Protein AF-A0A2V5M3X4-F1 (afdb_monomer_lite)

Foldseek 3Di:
DCVVCCCCVVPVVCCCCCPVVVLAWACQAAPRVVQLVVVDPQSVDTDSPDRHPVLVVLQVVLVVQLVVVLVVLCVLCVVPDPLSVLLSVLVSVLSCRLSHNHDDLVCVVVNLVSVVSLPPVLSVQLCVLSVVLVQQVQCLQVVHSDNPDGDDDPVSCVRRRVSNVRSNVSSVVVVVVSVVQCPDPPRPPVVPDDPPDDDPDD

Radius of gyration: 19.57 Å; chains: 1; bounding box: 38×39×71 Å

pLDDT: mean 85.37, std 14.66, range [38.09, 97.94]

Structure (mmCIF, N/CA/C/O backbone):
data_AF-A0A2V5M3X4-F1
#
_entry.id   AF-A0A2V5M3X4-F1
#
loop_
_atom_site.group_PDB
_atom_site.id
_atom_site.type_symbol
_atom_site.label_atom_id
_atom_site.label_alt_id
_atom_site.label_comp_id
_atom_site.label_asym_id
_atom_site.label_entity_id
_atom_site.label_seq_id
_atom_site.pdbx_PDB_ins_code
_atom_site.Cartn_x
_atom_site.Cartn_y
_atom_site.Cartn_z
_atom_site.occupancy
_atom_site.B_iso_or_equiv
_atom_site.auth_seq_id
_atom_site.auth_comp_id
_atom_site.auth_asym_id
_atom_site.auth_atom_id
_atom_site.pdbx_PDB_model_num
ATOM 1 N N . MET A 1 1 ? -16.436 -24.874 -10.599 1.00 52.97 1 MET A N 1
ATOM 2 C CA . MET A 1 1 ? -15.827 -24.682 -9.260 1.00 52.97 1 MET A CA 1
ATOM 3 C C . MET A 1 1 ? -14.332 -25.065 -9.192 1.00 52.97 1 MET A C 1
ATOM 5 O O . MET A 1 1 ? -13.751 -24.943 -8.127 1.00 52.97 1 MET A O 1
ATOM 9 N N . LEU A 1 2 ? -13.676 -25.454 -10.303 1.00 58.94 2 LEU A N 1
ATOM 10 C CA . LEU A 1 2 ? -12.235 -25.794 -10.358 1.00 58.94 2 LEU A CA 1
ATOM 11 C C . LEU A 1 2 ? -11.295 -24.602 -10.649 1.00 58.94 2 LEU A C 1
ATOM 13 O O . LEU A 1 2 ? -10.096 -24.703 -10.418 1.00 58.94 2 LEU A O 1
ATOM 17 N N . LEU A 1 3 ? -11.838 -23.463 -11.097 1.00 63.50 3 LEU A N 1
ATOM 18 C CA . LEU A 1 3 ? -11.077 -22.272 -11.518 1.00 63.50 3 LEU A CA 1
ATOM 19 C C . LEU A 1 3 ? -10.178 -21.675 -10.416 1.00 63.50 3 LEU A C 1
ATOM 21 O O . LEU A 1 3 ? -9.169 -21.048 -10.708 1.00 63.50 3 LEU A O 1
ATOM 25 N N . ILE A 1 4 ? -10.507 -21.884 -9.137 1.00 68.38 4 ILE A N 1
ATOM 26 C CA . ILE A 1 4 ? -9.747 -21.314 -8.008 1.00 68.38 4 ILE A CA 1
ATOM 27 C C . ILE A 1 4 ? -8.397 -22.031 -7.826 1.00 68.38 4 ILE A C 1
ATOM 29 O O . ILE A 1 4 ? -7.421 -21.425 -7.387 1.00 68.38 4 ILE A O 1
ATOM 33 N N . PHE A 1 5 ? -8.322 -23.314 -8.193 1.00 76.19 5 PHE A N 1
ATOM 34 C CA . PHE A 1 5 ? -7.095 -24.112 -8.109 1.00 76.19 5 PHE A CA 1
ATOM 35 C C . PHE A 1 5 ? -6.265 -24.068 -9.390 1.00 76.19 5 PHE A C 1
ATOM 37 O O 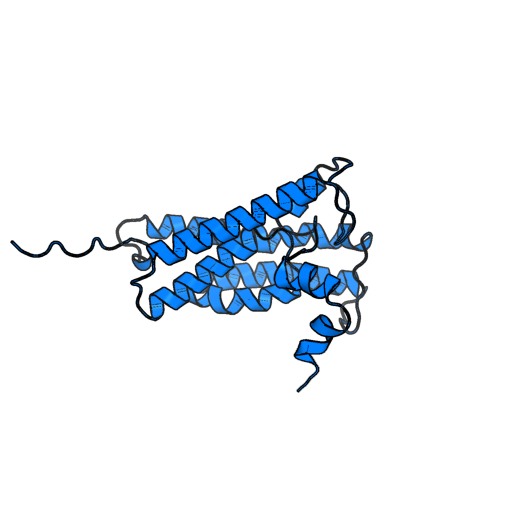. PHE A 1 5 ? -5.121 -24.510 -9.390 1.00 76.19 5 PHE A O 1
ATOM 44 N N . GLU A 1 6 ? -6.805 -23.515 -10.472 1.00 79.50 6 GLU A N 1
ATOM 45 C CA . GLU A 1 6 ? -6.139 -23.443 -11.771 1.00 79.50 6 GLU A CA 1
ATOM 46 C C . GLU A 1 6 ? -4.741 -22.790 -11.688 1.00 79.50 6 GLU A C 1
ATOM 48 O O . GLU A 1 6 ? -3.777 -23.395 -12.162 1.00 79.50 6 GLU A O 1
ATOM 53 N N . PRO A 1 7 ? -4.535 -21.657 -10.983 1.00 74.81 7 PRO A N 1
ATOM 54 C CA . PRO A 1 7 ? -3.202 -21.066 -10.856 1.00 74.81 7 PRO A CA 1
ATOM 55 C C . PRO A 1 7 ? -2.233 -21.939 -10.046 1.00 74.81 7 PRO A C 1
ATOM 57 O O . PRO A 1 7 ? -1.035 -21.955 -10.326 1.00 74.81 7 PRO A O 1
ATOM 60 N N . LEU A 1 8 ? -2.743 -22.670 -9.048 1.00 79.38 8 LEU A N 1
ATOM 61 C CA . LEU A 1 8 ? -1.954 -23.584 -8.220 1.00 79.38 8 LEU A CA 1
ATOM 62 C C . LEU A 1 8 ? -1.510 -24.816 -9.023 1.00 79.38 8 LEU A C 1
ATOM 64 O O . LEU A 1 8 ? -0.378 -25.263 -8.863 1.00 79.38 8 LEU A O 1
ATOM 68 N N . LEU A 1 9 ? -2.379 -25.339 -9.890 1.00 84.56 9 LEU A N 1
ATOM 69 C CA . LEU A 1 9 ? -2.131 -26.548 -10.678 1.00 84.56 9 LEU A CA 1
ATOM 70 C C . LEU A 1 9 ? -1.276 -26.274 -11.921 1.00 84.56 9 LEU A C 1
ATOM 72 O O . LEU A 1 9 ? -0.330 -27.009 -12.188 1.00 84.56 9 LEU A O 1
ATOM 76 N N . PHE A 1 10 ? -1.574 -25.205 -12.662 1.00 87.00 10 PHE A N 1
ATOM 77 C CA . PHE A 1 10 ? -0.921 -24.914 -13.943 1.00 87.00 10 PHE A CA 1
ATOM 78 C C . PHE A 1 10 ? 0.244 -23.928 -13.828 1.00 87.00 10 PHE A C 1
ATOM 80 O O . PHE A 1 10 ? 1.030 -23.779 -14.762 1.00 87.00 10 PHE A O 1
ATOM 87 N N . SER A 1 11 ? 0.386 -23.225 -12.704 1.00 83.50 11 SER A N 1
ATOM 88 C CA . SER A 1 11 ? 1.491 -22.285 -12.475 1.00 83.50 11 SER A CA 1
ATOM 89 C C . SER A 1 11 ? 1.945 -22.256 -11.007 1.00 83.50 11 SER A C 1
ATOM 91 O O . SER A 1 11 ? 2.051 -21.176 -10.413 1.00 83.50 11 SER A O 1
ATOM 93 N N . PRO A 1 12 ? 2.291 -23.417 -10.411 1.00 83.56 12 PRO A N 1
ATOM 94 C CA . PRO A 1 12 ? 2.609 -23.533 -8.986 1.00 83.56 12 PRO A CA 1
ATOM 95 C C . PRO A 1 12 ? 3.735 -22.591 -8.553 1.00 83.56 12 PRO A C 1
ATOM 97 O O . PRO A 1 12 ? 3.646 -21.967 -7.501 1.00 83.56 12 PRO A O 1
ATOM 100 N N . GLY A 1 13 ? 4.768 -22.406 -9.382 1.00 82.56 13 GLY A N 1
ATOM 101 C CA . GLY A 1 13 ? 5.859 -21.475 -9.080 1.00 82.56 13 GLY A CA 1
ATOM 102 C C . GLY A 1 13 ? 5.397 -20.016 -8.980 1.00 82.56 13 GLY A C 1
ATOM 103 O O . GLY A 1 13 ? 5.776 -19.304 -8.048 1.00 82.56 13 GLY A O 1
ATOM 104 N N . ALA A 1 14 ? 4.536 -19.570 -9.900 1.00 76.81 14 ALA A N 1
ATOM 105 C CA . ALA A 1 14 ? 3.965 -18.225 -9.854 1.00 76.81 14 ALA A CA 1
ATOM 106 C C . ALA A 1 14 ? 2.991 -18.073 -8.679 1.00 76.81 14 ALA A C 1
ATOM 108 O O . ALA A 1 14 ? 2.980 -17.026 -8.033 1.00 76.81 14 ALA A O 1
ATOM 109 N N . TYR A 1 15 ? 2.227 -19.119 -8.363 1.00 80.62 15 TYR A N 1
ATOM 110 C CA . TYR A 1 15 ? 1.317 -19.137 -7.224 1.00 80.62 15 TYR A CA 1
ATOM 111 C C . TYR A 1 15 ? 2.067 -19.042 -5.891 1.00 80.62 15 TYR A C 1
ATOM 113 O O . TYR A 1 15 ? 1.819 -18.134 -5.101 1.00 80.62 15 TYR A O 1
ATOM 121 N N . VAL A 1 16 ? 3.052 -19.914 -5.662 1.00 83.06 16 VAL A N 1
ATOM 122 C CA . VAL A 1 16 ? 3.895 -19.889 -4.457 1.00 83.06 16 VAL A CA 1
ATOM 123 C C . VAL A 1 16 ? 4.560 -18.526 -4.308 1.00 83.06 16 VAL A C 1
ATOM 125 O O . VAL A 1 16 ? 4.551 -17.945 -3.227 1.00 83.06 16 VAL A O 1
ATOM 128 N N . LYS A 1 17 ? 5.095 -17.966 -5.393 1.00 79.56 17 LYS A N 1
ATOM 129 C CA . LYS A 1 17 ? 5.774 -16.675 -5.339 1.00 79.56 17 LYS A CA 1
ATOM 130 C C . LYS A 1 17 ? 4.824 -15.502 -5.085 1.00 79.56 17 LYS A C 1
ATOM 132 O O . LYS A 1 17 ? 5.092 -14.677 -4.216 1.00 79.56 17 LYS A O 1
ATOM 137 N N . ASN A 1 18 ? 3.759 -15.375 -5.867 1.00 76.81 18 ASN A N 1
ATOM 138 C CA . ASN A 1 18 ? 2.933 -14.167 -5.872 1.00 76.81 18 ASN A CA 1
ATOM 139 C C . ASN A 1 18 ? 1.831 -14.212 -4.810 1.00 76.81 18 ASN A C 1
ATOM 141 O O . ASN A 1 18 ? 1.485 -13.165 -4.270 1.00 76.81 18 ASN A O 1
ATOM 145 N N . VAL A 1 19 ? 1.324 -15.405 -4.488 1.00 77.94 19 VAL A N 1
ATOM 146 C CA . VAL A 1 19 ? 0.250 -15.606 -3.509 1.00 77.94 19 VAL A CA 1
ATOM 147 C C . VAL A 1 19 ? 0.834 -15.957 -2.145 1.00 77.94 19 VAL A C 1
ATOM 149 O O . VAL A 1 19 ? 0.680 -15.178 -1.210 1.00 77.94 19 VAL A O 1
ATOM 152 N N . LEU A 1 20 ? 1.559 -17.076 -2.023 1.00 80.25 20 LEU A N 1
ATOM 153 C CA . LEU A 1 20 ? 2.016 -17.554 -0.707 1.00 80.25 20 LEU A CA 1
ATOM 154 C C . LEU A 1 20 ? 3.170 -16.722 -0.134 1.00 80.25 20 LEU A C 1
ATOM 156 O O . LEU A 1 20 ? 3.171 -16.374 1.041 1.00 80.25 20 LEU A O 1
ATOM 160 N N . SER A 1 21 ? 4.159 -16.384 -0.961 1.00 78.19 21 SER A N 1
ATOM 161 C CA . SER A 1 21 ? 5.336 -15.615 -0.542 1.00 78.19 21 SER A CA 1
ATOM 162 C C . SER A 1 21 ? 5.094 -14.103 -0.571 1.00 78.19 21 SER A C 1
ATOM 164 O O . SER A 1 21 ? 5.918 -13.342 -0.062 1.00 78.19 21 SER A O 1
ATOM 166 N N . TYR A 1 22 ? 3.990 -13.644 -1.170 1.00 78.44 22 TYR A N 1
ATOM 167 C CA . TYR A 1 22 ? 3.731 -12.231 -1.448 1.00 78.44 22 TYR A CA 1
ATOM 168 C C . TYR A 1 22 ? 4.936 -11.547 -2.123 1.00 78.44 22 TYR A C 1
ATOM 170 O O . TYR A 1 22 ? 5.581 -10.643 -1.585 1.00 78.44 22 TYR A O 1
ATOM 178 N N . GLY A 1 23 ? 5.313 -12.016 -3.310 1.00 69.69 23 GLY A N 1
ATOM 179 C CA . GLY A 1 23 ? 6.423 -11.491 -4.111 1.00 69.69 23 GLY A CA 1
ATOM 180 C C . GLY A 1 23 ? 6.155 -10.127 -4.756 1.00 69.69 23 GLY A C 1
ATOM 181 O O . GLY A 1 23 ? 6.587 -9.936 -5.886 1.00 69.69 23 GLY A O 1
ATOM 182 N N . GLY A 1 24 ? 5.411 -9.239 -4.079 1.00 71.75 24 GLY A N 1
ATOM 183 C CA . GLY A 1 24 ? 4.837 -7.991 -4.596 1.00 71.75 24 GLY A CA 1
ATOM 184 C C . GLY A 1 24 ? 5.776 -7.129 -5.450 1.00 71.75 24 GLY A C 1
ATOM 185 O O . GLY A 1 24 ? 6.997 -7.245 -5.390 1.00 71.75 24 GLY A O 1
ATOM 186 N N . TYR A 1 25 ? 5.189 -6.248 -6.263 1.00 82.62 25 TYR A N 1
ATOM 187 C CA . TYR A 1 25 ? 5.934 -5.501 -7.276 1.00 82.62 25 TYR A CA 1
ATOM 188 C C . TYR A 1 25 ? 6.870 -4.463 -6.650 1.00 82.62 25 TYR A C 1
ATOM 190 O O . TYR A 1 25 ? 6.418 -3.472 -6.070 1.00 82.62 25 TYR A O 1
ATOM 198 N N . TRP A 1 26 ? 8.178 -4.700 -6.761 1.00 90.25 26 TRP A N 1
ATOM 199 C CA . TRP A 1 26 ? 9.193 -3.845 -6.157 1.00 90.25 26 TRP A CA 1
ATOM 200 C C . TRP A 1 26 ? 9.239 -2.468 -6.821 1.00 90.25 26 TRP A C 1
ATOM 202 O O . TRP A 1 26 ? 9.194 -2.347 -8.048 1.00 90.25 26 TRP A O 1
ATOM 212 N N . GLY A 1 27 ? 9.425 -1.432 -6.003 1.00 90.12 27 GLY A N 1
ATOM 213 C CA . GLY A 1 27 ? 9.798 -0.103 -6.476 1.00 90.12 27 GLY A CA 1
ATOM 214 C C . GLY A 1 27 ? 8.626 0.836 -6.738 1.00 90.12 27 GLY A C 1
ATOM 215 O O . GLY A 1 27 ? 8.851 1.967 -7.167 1.00 90.12 27 GLY A O 1
ATOM 216 N N . LEU A 1 28 ? 7.388 0.399 -6.508 1.00 91.88 28 LEU A N 1
ATOM 217 C CA . LEU A 1 28 ? 6.195 1.187 -6.836 1.00 91.88 28 LEU A CA 1
ATOM 218 C C . LEU A 1 28 ? 5.361 1.621 -5.639 1.00 91.88 28 LEU A C 1
ATOM 220 O O . LEU A 1 28 ? 4.413 2.370 -5.829 1.00 91.88 28 LEU A O 1
ATOM 224 N N . TRP A 1 29 ? 5.687 1.168 -4.430 1.00 95.12 29 TRP A N 1
ATOM 225 C CA . TRP A 1 29 ? 4.883 1.469 -3.253 1.00 95.12 29 TRP A CA 1
ATOM 226 C C . TRP A 1 29 ? 5.747 1.833 -2.051 1.00 95.12 29 TRP A C 1
ATOM 228 O O . TRP A 1 29 ? 6.721 1.142 -1.747 1.00 95.12 29 TRP A O 1
ATOM 238 N N . GLY A 1 30 ? 5.370 2.912 -1.365 1.00 95.31 30 GLY A N 1
ATOM 239 C CA . GLY A 1 30 ? 5.931 3.308 -0.077 1.00 95.31 30 GLY A CA 1
ATOM 240 C C . GLY A 1 30 ? 7.455 3.258 -0.014 1.00 95.31 30 GLY A C 1
ATOM 241 O O . GLY A 1 30 ? 8.146 3.883 -0.820 1.00 95.31 30 GLY A O 1
ATOM 242 N N . PHE A 1 31 ? 7.987 2.473 0.926 1.00 94.81 31 PHE A N 1
ATOM 243 C CA . PHE A 1 31 ? 9.431 2.327 1.119 1.00 94.81 31 PHE A CA 1
ATOM 244 C C . PHE A 1 31 ? 10.167 1.844 -0.131 1.00 94.81 31 PHE A C 1
ATOM 246 O O . PHE A 1 31 ? 11.239 2.364 -0.431 1.00 94.81 31 PHE A O 1
ATOM 253 N N . THR A 1 32 ? 9.619 0.886 -0.885 1.00 94.38 32 THR A N 1
ATOM 254 C CA . THR A 1 32 ? 10.331 0.362 -2.060 1.00 94.38 32 THR A CA 1
ATOM 255 C C . THR A 1 32 ? 10.375 1.391 -3.186 1.00 94.38 32 THR A C 1
ATOM 257 O O . THR A 1 32 ? 11.397 1.492 -3.864 1.00 94.38 32 THR A O 1
ATOM 260 N N . TYR A 1 33 ? 9.339 2.227 -3.330 1.00 94.62 33 TYR A N 1
ATOM 261 C CA . TYR A 1 33 ? 9.383 3.396 -4.215 1.00 94.62 33 TYR A CA 1
ATOM 262 C C . TYR A 1 33 ? 10.452 4.403 -3.784 1.00 94.62 33 TYR A C 1
ATOM 264 O O . TYR A 1 33 ? 11.271 4.808 -4.609 1.00 94.62 33 TYR A O 1
ATOM 272 N N . LEU A 1 34 ? 10.483 4.777 -2.500 1.00 94.69 34 LEU A N 1
ATOM 273 C CA . LEU A 1 34 ? 11.466 5.735 -1.984 1.00 94.69 34 LEU A CA 1
ATOM 274 C C . LEU A 1 34 ? 12.898 5.233 -2.195 1.00 94.69 34 LEU A C 1
ATOM 276 O O . LEU A 1 34 ? 13.733 5.967 -2.714 1.00 94.69 34 LEU A O 1
ATOM 280 N N . ILE A 1 35 ? 13.170 3.965 -1.895 1.00 93.38 35 ILE A N 1
ATOM 281 C CA . ILE A 1 35 ? 14.490 3.358 -2.105 1.00 93.38 35 ILE A CA 1
ATOM 282 C C . ILE A 1 35 ? 14.872 3.371 -3.588 1.00 93.38 35 ILE A C 1
ATOM 284 O O . ILE A 1 35 ? 15.994 3.736 -3.938 1.00 93.38 35 ILE A O 1
ATOM 288 N N . ARG A 1 36 ? 13.935 3.026 -4.477 1.00 91.56 36 ARG A N 1
ATOM 289 C CA . ARG A 1 36 ? 14.156 3.080 -5.926 1.00 91.56 36 ARG A CA 1
ATOM 290 C C . ARG A 1 36 ? 14.461 4.504 -6.403 1.00 91.56 36 ARG A C 1
ATOM 292 O O . ARG A 1 36 ? 15.309 4.690 -7.275 1.00 91.56 36 ARG A O 1
ATOM 299 N N . SER A 1 37 ? 13.803 5.511 -5.827 1.00 89.50 37 SER A N 1
ATOM 300 C CA . SER A 1 37 ? 13.968 6.918 -6.219 1.00 89.50 37 SER A CA 1
ATOM 301 C C . SER A 1 37 ? 15.385 7.461 -5.995 1.00 89.50 37 SER A C 1
ATOM 303 O O . SER A 1 37 ? 15.781 8.393 -6.683 1.00 89.50 37 SER A O 1
ATOM 305 N N . ILE A 1 38 ? 16.186 6.811 -5.142 1.00 88.31 38 ILE A N 1
ATOM 306 C CA . ILE A 1 38 ? 17.603 7.138 -4.900 1.00 88.31 38 ILE A CA 1
ATOM 307 C C . ILE A 1 38 ? 18.495 6.757 -6.107 1.00 88.31 38 ILE A C 1
ATOM 309 O O . ILE A 1 38 ? 19.659 7.136 -6.167 1.00 88.31 38 ILE A O 1
ATOM 313 N N . GLN A 1 39 ? 17.962 6.033 -7.102 1.00 83.25 39 GLN A N 1
ATOM 314 C CA . GLN A 1 39 ? 18.645 5.665 -8.355 1.00 83.25 39 GLN A CA 1
ATOM 315 C C . GLN A 1 39 ? 19.920 4.815 -8.176 1.00 83.25 39 GLN A C 1
ATOM 317 O O . GLN A 1 39 ? 20.733 4.701 -9.092 1.00 83.25 39 GLN A O 1
ATOM 322 N N . PHE A 1 40 ? 20.082 4.138 -7.034 1.00 84.69 40 PHE A N 1
ATOM 323 C CA . PHE A 1 40 ? 21.171 3.178 -6.851 1.00 84.69 40 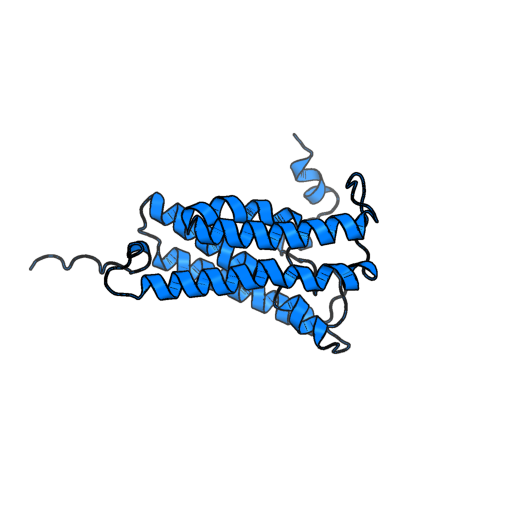PHE A CA 1
ATOM 324 C C . PHE A 1 40 ? 21.013 2.007 -7.833 1.00 84.69 40 PHE A C 1
ATOM 326 O O . PHE A 1 40 ? 19.952 1.377 -7.876 1.00 84.69 40 PHE A O 1
ATOM 333 N N . GLN A 1 41 ? 22.054 1.697 -8.618 1.00 77.38 41 GLN A N 1
ATOM 334 C CA . GLN A 1 41 ? 21.935 0.812 -9.790 1.00 77.38 41 GLN A CA 1
ATOM 335 C C . GLN A 1 41 ? 21.296 -0.553 -9.487 1.00 77.38 41 GLN A C 1
ATOM 337 O O . GLN A 1 41 ? 20.499 -1.049 -10.278 1.00 77.38 41 GLN A O 1
ATOM 342 N N . GLN A 1 42 ? 21.577 -1.138 -8.319 1.00 81.44 42 GLN A N 1
ATOM 343 C CA . GLN A 1 42 ? 21.028 -2.445 -7.937 1.00 81.44 42 GLN A CA 1
ATOM 344 C C . GLN A 1 42 ? 19.551 -2.404 -7.500 1.00 81.44 42 GLN A C 1
ATOM 346 O O . GLN A 1 42 ? 18.888 -3.439 -7.491 1.00 81.44 42 GLN A O 1
ATOM 351 N N . LEU A 1 43 ? 19.026 -1.233 -7.129 1.00 85.88 43 LEU A N 1
ATOM 352 C CA . LEU A 1 43 ? 17.697 -1.069 -6.520 1.00 85.88 43 LEU A CA 1
ATOM 353 C C . LEU A 1 43 ? 16.721 -0.264 -7.391 1.00 85.88 43 LEU A C 1
ATOM 355 O O . LEU A 1 43 ? 15.541 -0.166 -7.052 1.00 85.88 43 LEU A O 1
ATOM 359 N N . ASN A 1 44 ? 17.189 0.273 -8.522 1.00 84.62 44 ASN A N 1
ATOM 360 C CA . ASN A 1 44 ? 16.396 1.113 -9.424 1.00 84.62 44 ASN A CA 1
ATOM 361 C C . ASN A 1 44 ? 15.385 0.321 -10.289 1.00 84.62 44 ASN A C 1
ATOM 363 O O . ASN A 1 44 ? 14.463 0.880 -10.881 1.00 84.62 44 ASN A O 1
ATOM 367 N N . ARG A 1 45 ? 15.532 -1.005 -10.386 1.00 83.94 45 ARG A N 1
ATOM 368 C CA . ARG A 1 45 ? 14.687 -1.829 -11.260 1.00 83.94 45 ARG A CA 1
ATOM 369 C C . ARG A 1 45 ? 13.261 -1.937 -10.721 1.00 83.94 45 ARG A C 1
ATOM 371 O O . ARG A 1 45 ? 13.073 -2.277 -9.564 1.00 83.94 45 ARG A O 1
ATOM 378 N N . ILE A 1 46 ? 12.268 -1.779 -11.591 1.00 86.31 46 ILE A N 1
ATOM 379 C CA . ILE A 1 46 ? 10.870 -2.137 -11.317 1.00 86.31 46 ILE A CA 1
ATOM 380 C C . ILE A 1 46 ? 10.632 -3.546 -11.866 1.00 86.31 46 ILE A C 1
ATOM 382 O O . ILE A 1 46 ? 10.789 -3.768 -13.071 1.00 86.31 46 ILE A O 1
ATOM 386 N N . SER A 1 47 ? 10.332 -4.517 -11.000 1.00 82.94 47 SER A N 1
ATOM 387 C CA . SER A 1 47 ? 10.117 -5.905 -11.426 1.00 82.94 47 SER A CA 1
ATOM 388 C C . SER A 1 47 ? 9.478 -6.781 -10.348 1.00 82.94 47 SER A C 1
ATOM 390 O O . SER A 1 47 ? 9.651 -6.554 -9.152 1.00 82.94 47 SER A O 1
ATOM 392 N N . PHE A 1 48 ? 8.822 -7.857 -10.792 1.00 75.38 48 PHE A N 1
ATOM 393 C CA . PHE A 1 48 ? 8.507 -9.022 -9.962 1.00 75.38 48 PHE A CA 1
ATOM 394 C C . PHE A 1 48 ? 9.688 -10.003 -9.891 1.00 75.38 48 PHE A C 1
ATOM 396 O O . PHE A 1 48 ? 9.870 -10.691 -8.891 1.00 75.38 48 PHE A O 1
ATOM 403 N N . PHE A 1 49 ? 10.474 -10.135 -10.965 1.00 76.75 49 PHE A N 1
ATOM 404 C CA . PHE A 1 49 ? 11.486 -11.185 -11.162 1.00 76.75 49 PHE A CA 1
ATOM 405 C C . PHE A 1 49 ? 12.903 -10.620 -11.301 1.00 76.75 49 PHE A C 1
ATOM 407 O O . PHE A 1 49 ? 13.085 -9.483 -11.737 1.00 76.75 49 PHE A O 1
ATOM 414 N N . GLY A 1 50 ? 13.910 -11.434 -10.963 1.00 79.75 50 GLY A N 1
ATOM 415 C CA . GLY A 1 50 ? 15.320 -11.060 -11.119 1.00 79.75 50 GLY A CA 1
ATOM 416 C C . GLY A 1 50 ? 15.686 -9.791 -10.348 1.00 79.75 50 GLY A C 1
ATOM 417 O O . GLY A 1 50 ? 16.368 -8.917 -10.886 1.00 79.75 50 GLY A O 1
ATOM 418 N N . LEU A 1 51 ? 15.152 -9.649 -9.133 1.00 85.19 51 LEU A N 1
ATOM 419 C CA . LEU A 1 51 ? 15.533 -8.577 -8.222 1.00 85.19 51 LEU A CA 1
ATOM 420 C C . LEU A 1 51 ? 16.949 -8.831 -7.703 1.00 85.19 51 LEU A C 1
ATOM 422 O O . LEU A 1 51 ? 17.328 -9.979 -7.471 1.00 85.19 51 LEU A O 1
ATOM 426 N N . ALA A 1 52 ? 17.716 -7.759 -7.510 1.00 89.75 52 ALA A N 1
ATOM 427 C CA . ALA A 1 52 ? 19.024 -7.861 -6.879 1.00 89.75 52 ALA A CA 1
ATOM 428 C C . ALA A 1 52 ? 18.886 -8.426 -5.450 1.00 89.75 52 ALA A C 1
ATOM 430 O O . ALA A 1 52 ? 17.871 -8.162 -4.793 1.00 89.75 52 ALA A O 1
ATOM 431 N N . PRO A 1 53 ? 19.904 -9.133 -4.924 1.00 90.81 53 PRO A N 1
ATOM 432 C CA . PRO A 1 53 ? 19.864 -9.690 -3.572 1.00 90.81 53 PRO A CA 1
ATOM 433 C C . PRO A 1 53 ? 19.481 -8.661 -2.499 1.00 90.81 53 PRO A C 1
ATOM 435 O O . PRO A 1 53 ? 18.668 -8.957 -1.629 1.00 90.81 53 PRO A O 1
ATOM 438 N N . ALA A 1 54 ? 19.971 -7.423 -2.610 1.00 90.88 54 ALA A N 1
ATOM 439 C CA . ALA A 1 54 ? 19.628 -6.341 -1.689 1.00 90.88 54 ALA A CA 1
ATOM 440 C C . ALA A 1 54 ? 18.124 -5.999 -1.688 1.00 90.88 54 ALA A C 1
ATOM 442 O O . ALA A 1 54 ? 17.528 -5.864 -0.621 1.00 90.88 54 ALA A O 1
ATOM 443 N N . ALA A 1 55 ? 17.482 -5.922 -2.860 1.00 91.38 55 ALA A N 1
ATOM 444 C CA . ALA A 1 55 ? 16.039 -5.679 -2.960 1.00 91.38 55 ALA A CA 1
ATOM 445 C C . ALA A 1 55 ? 15.228 -6.835 -2.350 1.00 91.38 55 ALA A C 1
ATOM 447 O O . ALA A 1 55 ? 14.229 -6.605 -1.669 1.00 91.38 55 ALA A O 1
ATOM 448 N N . ILE A 1 56 ? 15.686 -8.079 -2.534 1.00 90.12 56 ILE A N 1
ATOM 449 C CA . ILE A 1 56 ? 15.066 -9.266 -1.926 1.00 90.12 56 ILE A CA 1
ATOM 450 C C . ILE A 1 56 ? 15.173 -9.205 -0.398 1.00 90.12 56 ILE A C 1
ATOM 452 O O . ILE A 1 56 ? 14.174 -9.413 0.290 1.00 90.12 56 ILE A O 1
ATOM 456 N N . ILE A 1 57 ? 16.357 -8.883 0.131 1.00 92.56 57 ILE A N 1
ATOM 457 C CA . ILE A 1 57 ? 16.593 -8.755 1.574 1.00 92.56 57 ILE A CA 1
ATOM 458 C C . ILE A 1 57 ? 15.677 -7.682 2.165 1.00 92.56 57 ILE A C 1
ATOM 460 O O . ILE A 1 57 ? 14.952 -7.966 3.113 1.00 92.56 57 ILE A O 1
ATOM 464 N N . ILE A 1 58 ? 15.640 -6.484 1.576 1.00 93.00 58 ILE A N 1
ATOM 465 C CA . ILE A 1 58 ? 14.781 -5.390 2.052 1.00 93.00 58 ILE A CA 1
ATOM 466 C C . ILE A 1 58 ? 13.305 -5.794 1.995 1.00 93.00 58 ILE A C 1
ATOM 468 O O . ILE A 1 58 ? 12.570 -5.592 2.961 1.00 93.00 58 ILE A O 1
ATOM 472 N N . GLY A 1 59 ? 12.868 -6.406 0.892 1.00 92.69 59 GLY A N 1
ATOM 473 C CA . GLY A 1 59 ? 11.497 -6.888 0.752 1.00 92.69 59 GLY A CA 1
ATOM 474 C C . GLY A 1 59 ? 11.123 -7.921 1.818 1.00 92.69 59 GLY A C 1
ATOM 475 O O . GLY A 1 59 ? 10.017 -7.876 2.351 1.00 92.69 59 GLY A O 1
ATOM 476 N N . ASN A 1 60 ? 12.042 -8.820 2.174 1.00 93.31 60 ASN A N 1
ATOM 477 C CA . ASN A 1 60 ? 11.831 -9.797 3.240 1.00 93.31 60 ASN A CA 1
ATOM 478 C C . ASN A 1 60 ? 11.856 -9.160 4.632 1.00 93.31 60 ASN A C 1
ATOM 480 O O . ASN A 1 60 ? 11.024 -9.521 5.456 1.00 93.31 60 ASN A O 1
ATOM 484 N N . LEU A 1 61 ? 12.730 -8.184 4.889 1.00 95.88 61 LEU A N 1
ATOM 485 C CA . LEU A 1 61 ? 12.733 -7.434 6.149 1.00 95.88 61 LEU A CA 1
ATOM 486 C C . LEU A 1 61 ? 11.393 -6.733 6.373 1.00 95.88 61 LEU A C 1
ATOM 488 O O . LEU A 1 61 ? 10.804 -6.875 7.440 1.00 95.88 61 LEU A O 1
ATOM 492 N N . LEU A 1 62 ? 10.864 -6.071 5.342 1.00 95.81 62 LEU A N 1
ATOM 493 C CA . LEU A 1 62 ? 9.540 -5.452 5.366 1.00 95.81 62 LEU A CA 1
ATOM 494 C C . LEU A 1 62 ? 8.428 -6.462 5.699 1.00 95.81 62 LEU A C 1
ATOM 496 O O . LEU A 1 62 ? 7.584 -6.199 6.557 1.00 95.81 62 LEU A O 1
ATOM 500 N N . LYS A 1 63 ? 8.451 -7.655 5.089 1.00 94.50 63 LYS A N 1
ATOM 501 C CA . LYS A 1 63 ? 7.507 -8.740 5.421 1.00 94.50 63 LYS A CA 1
ATOM 502 C C . LYS A 1 63 ? 7.667 -9.223 6.860 1.00 94.50 63 LYS A C 1
ATOM 504 O O . LYS A 1 63 ? 6.667 -9.398 7.550 1.00 94.50 63 LYS A O 1
ATOM 509 N N . CYS A 1 64 ? 8.899 -9.410 7.332 1.00 96.19 64 CYS A N 1
ATOM 510 C CA . CYS A 1 64 ? 9.174 -9.798 8.713 1.00 96.19 64 CYS A CA 1
ATOM 511 C C . CYS A 1 64 ? 8.657 -8.746 9.699 1.00 96.19 64 CYS A C 1
ATOM 513 O O . CYS A 1 64 ? 8.087 -9.115 10.725 1.00 96.19 64 CYS A O 1
ATOM 515 N N . THR A 1 65 ? 8.785 -7.454 9.377 1.00 97.19 65 THR A N 1
ATOM 516 C CA . THR A 1 65 ? 8.204 -6.359 10.164 1.0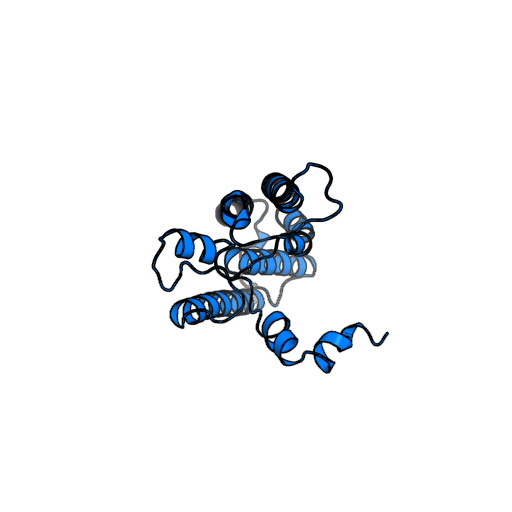0 97.19 65 THR A CA 1
ATOM 517 C C . THR A 1 65 ? 6.687 -6.477 10.226 1.00 97.19 65 THR A C 1
ATOM 519 O O . THR A 1 65 ? 6.138 -6.409 11.323 1.00 97.19 65 THR A O 1
ATOM 522 N N . VAL A 1 66 ? 6.015 -6.719 9.093 1.00 96.56 66 VAL A N 1
ATOM 523 C CA . VAL A 1 66 ? 4.563 -6.962 9.070 1.00 96.56 66 VAL A CA 1
ATOM 524 C C . VAL A 1 66 ? 4.210 -8.143 9.971 1.00 96.56 66 VAL A C 1
ATOM 526 O O . VAL A 1 66 ? 3.455 -7.965 10.919 1.00 96.56 66 VAL A O 1
ATOM 529 N N . VAL A 1 67 ? 4.780 -9.326 9.730 1.00 96.81 67 VAL A N 1
ATOM 530 C CA . VAL A 1 67 ? 4.450 -10.548 10.486 1.00 96.81 67 VAL A CA 1
ATOM 531 C C . VAL A 1 67 ? 4.674 -10.346 11.984 1.00 96.81 67 VAL A C 1
ATOM 533 O O . VAL A 1 67 ? 3.779 -10.618 12.780 1.00 96.81 67 VAL A O 1
ATOM 536 N N . SER A 1 68 ? 5.826 -9.801 12.372 1.00 97.75 68 SER A N 1
ATOM 537 C CA . SER A 1 68 ? 6.158 -9.551 13.780 1.00 97.75 68 SER A CA 1
ATOM 538 C C . SER A 1 68 ? 5.181 -8.569 14.428 1.00 97.75 68 SER A C 1
ATOM 540 O O . SER A 1 68 ? 4.701 -8.811 15.535 1.00 97.75 68 SER A O 1
ATOM 542 N N . ALA A 1 69 ? 4.842 -7.480 13.732 1.00 97.25 69 ALA A N 1
ATOM 543 C CA . ALA A 1 69 ? 3.906 -6.482 14.232 1.00 97.25 69 ALA A CA 1
ATOM 544 C C . ALA A 1 69 ? 2.480 -7.037 14.358 1.00 97.25 69 ALA A C 1
ATOM 546 O O . ALA A 1 69 ? 1.804 -6.741 15.342 1.00 97.25 69 ALA A O 1
ATOM 547 N N . LEU A 1 70 ? 2.036 -7.869 13.409 1.00 96.81 70 LEU A N 1
ATOM 548 C CA . LEU A 1 70 ? 0.729 -8.524 13.465 1.00 96.81 70 LEU A CA 1
ATOM 549 C C . LEU A 1 70 ? 0.647 -9.537 14.609 1.00 96.81 70 LEU A C 1
ATOM 551 O O . LEU A 1 70 ? -0.333 -9.524 15.348 1.00 96.81 70 LEU A O 1
ATOM 555 N N . LEU A 1 71 ? 1.677 -10.367 14.799 1.00 97.44 71 LEU A N 1
ATOM 556 C CA . LEU A 1 71 ? 1.736 -11.319 15.912 1.00 97.44 71 LEU A CA 1
ATOM 557 C C . LEU A 1 71 ? 1.720 -10.597 17.261 1.00 97.44 71 LEU A C 1
ATOM 559 O O . LEU A 1 71 ? 0.954 -10.962 18.151 1.00 97.44 71 LEU A O 1
ATOM 563 N N . PHE A 1 72 ? 2.511 -9.531 17.395 1.00 96.88 72 PHE A N 1
ATOM 564 C CA . PHE A 1 72 ? 2.514 -8.700 18.594 1.00 96.88 72 PHE A CA 1
ATOM 565 C C . PHE A 1 72 ? 1.148 -8.048 18.848 1.00 96.88 72 PHE A C 1
ATOM 567 O O . PHE A 1 72 ? 0.644 -8.069 19.974 1.00 96.88 72 PHE A O 1
ATOM 574 N N . LEU A 1 73 ? 0.529 -7.485 17.807 1.00 94.38 73 LEU A N 1
ATOM 575 C CA . LEU A 1 73 ? -0.786 -6.857 17.890 1.00 94.38 73 LEU A CA 1
ATOM 576 C C . LEU A 1 73 ? -1.864 -7.868 18.303 1.00 94.38 73 LEU A C 1
ATOM 578 O O . LEU A 1 73 ? -2.635 -7.587 19.222 1.00 94.38 73 LEU A O 1
ATOM 582 N N . ALA A 1 74 ? -1.891 -9.036 17.660 1.00 93.94 74 ALA A N 1
ATOM 583 C CA . ALA A 1 74 ? -2.824 -10.116 17.960 1.00 93.94 74 ALA A CA 1
ATOM 584 C C . ALA A 1 74 ? -2.647 -10.611 19.399 1.00 93.94 74 ALA A C 1
ATOM 586 O O . ALA A 1 74 ? -3.620 -10.686 20.142 1.00 93.94 74 ALA A O 1
ATOM 587 N N . TRP A 1 75 ? -1.407 -10.853 19.833 1.00 94.62 75 TRP A N 1
ATOM 588 C CA . TRP A 1 75 ? -1.110 -11.263 21.206 1.00 94.62 75 TRP A CA 1
ATOM 589 C C . TRP A 1 75 ? -1.591 -10.243 22.240 1.00 94.62 75 TRP A C 1
ATOM 591 O O . TRP A 1 75 ? -2.195 -10.609 23.252 1.00 94.62 75 TRP A O 1
ATOM 601 N N . ARG A 1 76 ? -1.341 -8.954 21.983 1.00 93.69 76 ARG A N 1
ATOM 602 C CA . ARG A 1 76 ? -1.722 -7.857 22.880 1.00 93.69 76 ARG A CA 1
ATOM 603 C C . ARG A 1 76 ? -3.235 -7.660 22.963 1.00 93.69 76 ARG A C 1
ATOM 605 O O . ARG A 1 76 ? -3.720 -7.172 23.978 1.00 93.69 76 ARG A O 1
ATOM 612 N N . ARG A 1 77 ? -3.966 -7.992 21.899 1.00 91.25 77 ARG A N 1
ATOM 613 C CA . ARG A 1 77 ? -5.414 -7.771 21.776 1.00 91.25 77 ARG A CA 1
ATOM 614 C C . ARG A 1 77 ? -6.225 -9.071 21.791 1.00 91.25 77 ARG A C 1
ATOM 616 O O . ARG A 1 77 ? -7.400 -9.025 21.444 1.00 91.25 77 ARG A O 1
ATOM 623 N N . ARG A 1 78 ? -5.632 -10.196 22.208 1.00 92.56 78 ARG A N 1
ATOM 624 C CA . ARG A 1 78 ? -6.250 -11.536 22.166 1.00 92.56 78 ARG A CA 1
ATOM 625 C C . ARG A 1 78 ? -7.563 -11.652 22.949 1.00 92.56 78 ARG A C 1
ATOM 627 O O . ARG A 1 78 ? -8.445 -12.377 22.516 1.00 92.56 78 ARG A O 1
ATOM 634 N N . ASP A 1 79 ? -7.709 -10.876 24.022 1.00 93.38 79 ASP A N 1
ATOM 635 C CA . ASP A 1 79 ? -8.899 -10.869 24.886 1.00 93.38 79 ASP A CA 1
ATOM 636 C C . ASP A 1 79 ? -9.887 -9.743 24.510 1.00 93.38 79 ASP A C 1
ATOM 638 O O . ASP A 1 79 ? -10.666 -9.269 25.334 1.00 93.38 79 ASP A O 1
ATOM 642 N N . SER A 1 80 ? -9.822 -9.251 23.266 1.00 90.12 80 SER A N 1
ATOM 643 C CA . SER A 1 80 ? -10.739 -8.219 22.771 1.00 90.12 80 SER A CA 1
ATOM 644 C C . SER A 1 80 ? -12.136 -8.776 22.500 1.00 90.12 80 SER A C 1
ATOM 646 O O . SER A 1 80 ? -12.295 -9.893 22.015 1.00 90.12 80 SER A O 1
ATOM 648 N N . ASP A 1 81 ? -13.149 -7.939 22.708 1.00 90.06 81 ASP A N 1
ATOM 649 C CA . ASP A 1 81 ? -14.521 -8.197 22.278 1.00 90.06 81 ASP A CA 1
ATOM 650 C C . ASP A 1 81 ? -14.673 -8.157 20.740 1.00 90.06 81 ASP A C 1
ATOM 652 O O . ASP A 1 81 ? -13.741 -7.833 19.995 1.00 90.06 81 ASP A O 1
ATOM 656 N N . ALA A 1 82 ? -15.876 -8.458 20.236 1.00 90.06 82 ALA A N 1
ATOM 657 C CA . ALA A 1 82 ? -16.154 -8.490 18.796 1.00 90.06 82 ALA A CA 1
ATOM 658 C C . ALA A 1 82 ? -15.796 -7.171 18.087 1.00 90.06 82 ALA A C 1
ATOM 660 O O . ALA A 1 82 ? -15.237 -7.171 16.988 1.00 90.06 82 ALA A O 1
ATOM 661 N N . ARG A 1 83 ? -16.057 -6.027 18.730 1.00 87.12 83 ARG A N 1
ATOM 662 C CA . ARG A 1 83 ? -15.665 -4.718 18.201 1.00 87.12 83 ARG A CA 1
ATOM 663 C C . ARG A 1 83 ? -14.145 -4.569 18.168 1.00 87.12 83 ARG A C 1
ATOM 665 O O . ARG A 1 83 ? -13.590 -4.100 17.172 1.00 87.12 83 ARG A O 1
ATOM 672 N N . GLY A 1 84 ? -13.461 -4.966 19.235 1.00 87.44 84 GLY A N 1
ATOM 673 C CA . GLY A 1 84 ? -12.012 -4.942 19.314 1.00 87.44 84 GLY A CA 1
ATOM 674 C C . GLY A 1 84 ? -11.338 -5.853 18.284 1.00 87.44 84 GLY A C 1
ATOM 675 O O . GLY A 1 84 ? -10.274 -5.475 17.789 1.00 87.44 84 GLY A O 1
ATOM 676 N N . LEU A 1 85 ? -11.959 -6.966 17.877 1.00 90.44 85 LEU A N 1
ATOM 677 C CA . LEU A 1 85 ? -11.500 -7.789 16.750 1.00 90.44 85 LEU A CA 1
ATOM 678 C C . LEU A 1 85 ? -11.515 -7.001 15.432 1.00 90.44 85 LEU A C 1
ATOM 680 O O . LEU A 1 85 ? -10.499 -6.956 14.739 1.00 90.44 85 LEU A O 1
ATOM 684 N N . VAL A 1 86 ? -12.620 -6.321 15.108 1.00 90.50 86 VAL A N 1
ATOM 685 C CA . VAL A 1 86 ? -12.736 -5.515 13.874 1.00 90.50 86 VAL A CA 1
ATOM 686 C C . VAL A 1 86 ? -11.693 -4.395 13.841 1.00 90.50 86 VAL A C 1
ATOM 688 O O . VAL A 1 86 ? -11.031 -4.183 12.824 1.00 90.50 86 VAL A O 1
ATOM 691 N N . VAL A 1 87 ? -11.476 -3.719 14.972 1.00 88.38 87 VAL A N 1
ATOM 692 C CA . VAL A 1 87 ? -10.428 -2.692 15.100 1.00 88.38 87 VAL A CA 1
ATOM 693 C C . VAL A 1 87 ? -9.029 -3.298 14.925 1.00 88.38 87 VAL A C 1
ATOM 695 O O . VAL A 1 87 ? -8.172 -2.699 14.275 1.00 88.38 87 VAL A O 1
ATOM 698 N N . THR A 1 88 ? -8.792 -4.499 15.456 1.00 92.06 88 THR A N 1
ATOM 699 C CA . THR A 1 88 ? -7.515 -5.218 15.304 1.00 92.06 88 THR A CA 1
ATOM 700 C C . THR A 1 88 ? -7.255 -5.592 13.846 1.00 92.06 88 THR A C 1
ATOM 702 O O . THR A 1 88 ? -6.138 -5.411 13.359 1.00 92.06 88 THR A O 1
ATOM 705 N N . LEU A 1 89 ? -8.281 -6.037 13.116 1.00 93.50 89 LEU A N 1
ATOM 706 C CA . LEU A 1 89 ? -8.192 -6.283 11.674 1.00 93.50 89 LEU A CA 1
ATOM 707 C C . LEU A 1 89 ? -7.870 -4.999 10.909 1.00 93.50 89 LEU A C 1
ATOM 709 O O . LEU A 1 89 ? -7.003 -5.007 10.037 1.00 93.50 89 LEU A O 1
AT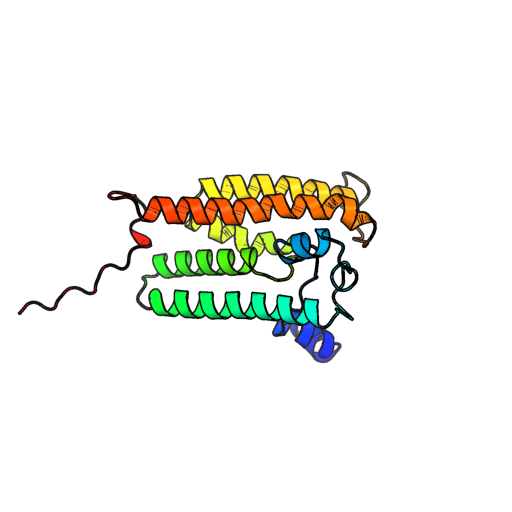OM 713 N N . ALA A 1 90 ? -8.492 -3.878 11.274 1.00 92.06 90 ALA A N 1
ATOM 714 C CA . ALA A 1 90 ? -8.204 -2.600 10.638 1.00 92.06 90 ALA A CA 1
ATOM 715 C C . ALA A 1 90 ? -6.754 -2.148 10.841 1.00 92.06 90 ALA A C 1
ATOM 717 O O . ALA A 1 90 ? -6.085 -1.749 9.889 1.00 92.06 90 ALA A O 1
ATOM 718 N N . MET A 1 91 ? -6.228 -2.284 12.058 1.00 92.19 91 MET A N 1
ATOM 719 C CA . MET A 1 91 ? -4.810 -2.036 12.336 1.00 92.19 91 MET A CA 1
ATOM 720 C C . MET A 1 91 ? -3.894 -2.991 11.587 1.00 92.19 91 MET A C 1
ATOM 722 O O . MET A 1 91 ? -2.835 -2.579 11.121 1.00 92.19 91 MET A O 1
ATOM 726 N N . SER A 1 92 ? -4.306 -4.249 11.451 1.00 95.12 92 SER A N 1
ATOM 727 C CA . SER A 1 92 ? -3.536 -5.253 10.724 1.00 95.12 92 SER A CA 1
ATOM 728 C C . SER A 1 92 ? -3.387 -4.867 9.256 1.00 95.12 92 SER A C 1
ATOM 730 O O . SER A 1 92 ? -2.280 -4.887 8.717 1.00 95.12 92 SER A O 1
ATOM 732 N N . TRP A 1 93 ? -4.477 -4.415 8.633 1.00 95.44 93 TRP A N 1
ATOM 733 C CA . TRP A 1 93 ? -4.436 -3.879 7.280 1.00 95.44 93 TRP A CA 1
ATOM 734 C C . TRP A 1 93 ? -3.579 -2.619 7.179 1.00 95.44 93 TRP A C 1
ATOM 736 O O . TRP A 1 93 ? -2.776 -2.521 6.259 1.00 95.44 93 TRP A O 1
ATOM 746 N N . LEU A 1 94 ? -3.668 -1.684 8.128 1.00 95.19 94 LEU A N 1
ATOM 747 C CA . LEU A 1 94 ? -2.806 -0.496 8.133 1.00 95.19 94 LEU A CA 1
ATOM 748 C C . LEU A 1 94 ? -1.318 -0.862 8.176 1.00 95.19 94 LEU A C 1
ATOM 750 O O . LEU A 1 94 ? -0.545 -0.370 7.357 1.00 95.19 94 LEU A O 1
ATOM 754 N N . ILE A 1 95 ? -0.924 -1.760 9.083 1.00 96.19 95 ILE A N 1
ATOM 755 C CA . ILE A 1 95 ? 0.454 -2.262 9.184 1.00 96.19 95 ILE A CA 1
ATOM 756 C C . ILE A 1 95 ? 0.877 -2.893 7.856 1.00 96.19 95 ILE A C 1
ATOM 758 O O . ILE A 1 95 ? 1.932 -2.555 7.320 1.00 96.19 95 ILE A O 1
ATOM 762 N N . PHE A 1 96 ? 0.040 -3.770 7.300 1.00 96.00 96 PHE A N 1
ATOM 763 C CA . PHE A 1 96 ? 0.316 -4.411 6.022 1.00 96.00 96 PHE A CA 1
ATOM 764 C C . PHE A 1 96 ? 0.505 -3.383 4.903 1.00 96.00 96 PHE A C 1
ATOM 766 O O . PHE A 1 96 ? 1.541 -3.393 4.254 1.00 96.00 96 PHE A O 1
ATOM 773 N N . PHE A 1 97 ? -0.428 -2.454 4.693 1.00 95.81 97 PHE A N 1
ATOM 774 C CA . PHE A 1 97 ? -0.329 -1.478 3.605 1.00 95.81 97 PHE A CA 1
ATOM 775 C C . PHE A 1 97 ? 0.806 -0.466 3.797 1.00 95.81 97 PHE A C 1
ATOM 777 O O . PHE A 1 97 ? 1.345 0.016 2.807 1.00 95.81 97 PHE A O 1
ATOM 784 N N . ILE A 1 98 ? 1.216 -0.149 5.026 1.00 96.44 98 ILE A N 1
ATOM 785 C CA . ILE A 1 98 ? 2.361 0.745 5.259 1.00 96.44 98 ILE A CA 1
ATOM 786 C C . ILE A 1 98 ? 3.681 0.044 4.916 1.00 96.44 98 ILE A C 1
ATOM 788 O O . ILE A 1 98 ? 4.542 0.648 4.273 1.00 96.44 98 ILE A O 1
ATOM 792 N N . PHE A 1 99 ? 3.835 -1.221 5.316 1.00 96.56 99 PHE A N 1
ATOM 793 C CA . PHE A 1 99 ? 5.103 -1.948 5.210 1.00 96.56 99 PHE A CA 1
ATOM 794 C C . PHE A 1 99 ? 5.159 -2.960 4.061 1.00 96.56 99 PHE A C 1
ATOM 796 O O . PHE A 1 99 ? 6.210 -3.548 3.837 1.00 96.56 99 PHE A O 1
ATOM 803 N N . ALA A 1 100 ? 4.084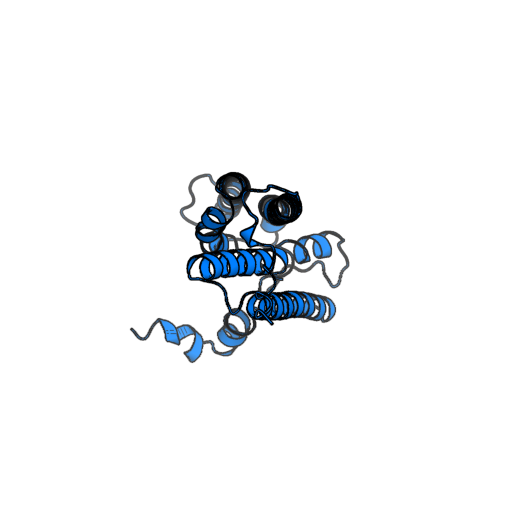 -3.177 3.304 1.00 94.25 100 ALA A N 1
ATOM 804 C CA . ALA A 1 100 ? 4.090 -4.115 2.188 1.00 94.25 100 ALA A CA 1
ATOM 805 C C . ALA A 1 100 ? 5.165 -3.723 1.153 1.00 94.25 100 ALA A C 1
ATOM 807 O O . ALA A 1 100 ? 5.237 -2.562 0.745 1.00 94.25 100 ALA A O 1
ATOM 808 N N . PRO A 1 101 ? 5.974 -4.680 0.661 1.00 91.75 101 PRO A N 1
ATOM 809 C CA . PRO A 1 101 ? 7.037 -4.388 -0.305 1.00 91.75 101 PRO A CA 1
ATOM 810 C C . PRO A 1 101 ? 6.507 -3.960 -1.686 1.00 91.75 101 PRO A C 1
ATOM 812 O O . PRO A 1 101 ? 7.240 -3.381 -2.485 1.00 91.75 101 PRO A O 1
ATOM 815 N N . GLY A 1 102 ? 5.231 -4.222 -1.964 1.00 90.50 102 GLY A N 1
ATOM 816 C CA . GLY A 1 102 ? 4.527 -3.758 -3.150 1.00 90.50 102 GLY A CA 1
ATOM 817 C C . GLY A 1 102 ? 3.024 -3.844 -2.924 1.00 90.50 102 GLY A C 1
ATOM 818 O O . GLY A 1 102 ? 2.551 -4.797 -2.304 1.00 90.50 102 GLY A O 1
ATOM 819 N N . VAL A 1 103 ? 2.280 -2.863 -3.422 1.00 89.31 103 VAL A N 1
ATOM 820 C CA . VAL A 1 103 ? 0.815 -2.815 -3.373 1.00 89.31 103 VAL A CA 1
ATOM 821 C C . VAL A 1 103 ? 0.324 -2.416 -4.752 1.00 89.31 103 VAL A C 1
ATOM 823 O O . VAL A 1 103 ? 0.789 -1.431 -5.322 1.00 89.31 103 VAL A O 1
ATOM 826 N N . ALA A 1 104 ? -0.594 -3.207 -5.297 1.00 88.38 104 ALA A N 1
ATOM 827 C CA . ALA A 1 104 ? -1.229 -2.889 -6.560 1.00 88.38 104 ALA A CA 1
ATOM 828 C C . ALA A 1 104 ? -2.456 -1.987 -6.322 1.00 88.38 104 ALA A C 1
ATOM 830 O O . ALA A 1 104 ? -3.101 -2.122 -5.278 1.00 88.38 104 ALA A O 1
ATOM 831 N N . PRO A 1 105 ? -2.819 -1.105 -7.270 1.00 90.31 105 PRO A N 1
ATOM 832 C CA . PRO A 1 105 ? -3.943 -0.177 -7.111 1.00 90.31 105 PRO A CA 1
ATOM 833 C C . PRO A 1 105 ? -5.259 -0.853 -6.702 1.00 90.31 105 PRO A C 1
ATOM 835 O O . PRO A 1 105 ? -5.990 -0.343 -5.855 1.00 90.31 105 PRO A O 1
ATOM 838 N N . GLN A 1 106 ? -5.532 -2.047 -7.236 1.00 88.62 106 GLN A N 1
ATOM 839 C CA . GLN A 1 106 ? -6.729 -2.824 -6.914 1.00 88.62 106 GLN A CA 1
ATOM 840 C C . GLN A 1 106 ? -6.810 -3.264 -5.446 1.00 88.62 106 GLN A C 1
ATOM 842 O O . GLN A 1 106 ? -7.903 -3.524 -4.953 1.00 88.62 106 GLN A O 1
ATOM 847 N N . TYR A 1 107 ? -5.690 -3.334 -4.720 1.00 91.19 107 TYR A N 1
ATOM 848 C CA . TYR A 1 107 ? -5.687 -3.803 -3.332 1.00 91.19 107 TYR A CA 1
ATOM 849 C C . TYR A 1 107 ? -6.309 -2.792 -2.373 1.00 91.19 107 TYR A C 1
ATOM 851 O O . TYR A 1 107 ? -6.707 -3.175 -1.279 1.00 91.19 107 TYR A O 1
ATOM 859 N N . PHE A 1 108 ? -6.476 -1.526 -2.763 1.00 92.25 108 PHE A N 1
ATOM 860 C CA . PHE A 1 108 ? -7.101 -0.529 -1.890 1.00 92.25 108 PHE A CA 1
ATOM 861 C C . PHE A 1 108 ? -8.507 -0.933 -1.444 1.00 92.25 108 PHE A C 1
ATOM 863 O O . PHE A 1 108 ? -8.876 -0.651 -0.307 1.00 92.25 108 PHE A O 1
ATOM 870 N N . VAL A 1 109 ? -9.243 -1.688 -2.267 1.00 91.25 109 VAL A N 1
ATOM 871 C CA . VAL A 1 109 ? -10.560 -2.231 -1.896 1.00 91.25 109 VAL A CA 1
ATOM 872 C C . VAL A 1 109 ? -10.515 -3.104 -0.634 1.00 91.25 109 VAL A C 1
ATOM 874 O O . VAL A 1 109 ? -11.498 -3.158 0.098 1.00 91.25 109 VAL A O 1
ATOM 877 N N . TRP A 1 110 ? -9.377 -3.745 -0.338 1.00 91.31 110 TRP A N 1
ATOM 878 C CA . TRP A 1 110 ? -9.210 -4.582 0.852 1.00 91.31 110 TRP A CA 1
ATOM 879 C C . TRP A 1 110 ? -9.078 -3.762 2.132 1.00 91.31 110 TRP A C 1
ATOM 881 O O . TRP A 1 110 ? -9.566 -4.192 3.168 1.00 91.31 110 TRP A O 1
ATOM 891 N N . LEU A 1 111 ? -8.452 -2.584 2.071 1.00 90.69 111 LEU A N 1
ATOM 892 C CA . LEU A 1 111 ? -8.238 -1.717 3.234 1.00 90.69 111 LEU A CA 1
ATOM 893 C C . LEU A 1 111 ? -9.458 -0.841 3.541 1.00 90.69 111 LEU A C 1
ATOM 895 O O . LEU A 1 111 ? -9.816 -0.647 4.702 1.00 90.69 111 LEU A O 1
ATOM 899 N N . THR A 1 112 ? -10.089 -0.311 2.495 1.00 88.56 112 THR A N 1
ATOM 900 C CA . THR A 1 112 ? -11.163 0.687 2.555 1.00 88.56 112 THR A CA 1
ATOM 901 C C . THR A 1 112 ? -12.271 0.400 3.581 1.00 88.56 112 THR A C 1
ATOM 903 O O . THR A 1 112 ? -12.540 1.295 4.389 1.00 88.56 112 THR A O 1
ATOM 906 N N . PRO A 1 113 ? -12.896 -0.799 3.644 1.00 88.50 113 PRO A N 1
ATOM 907 C CA . PRO A 1 113 ? -13.974 -1.044 4.608 1.00 88.50 113 PRO A CA 1
ATOM 908 C C . PRO A 1 113 ? -13.490 -0.961 6.059 1.00 88.50 113 PRO A C 1
ATOM 910 O O . PRO A 1 113 ? -14.244 -0.559 6.941 1.00 88.50 113 PRO A O 1
ATOM 913 N N . PHE A 1 114 ? -12.223 -1.284 6.317 1.00 90.06 114 PHE A N 1
ATOM 914 C CA . PHE A 1 114 ? -11.666 -1.285 7.663 1.00 90.06 114 PHE A CA 1
ATOM 915 C C . PHE A 1 114 ? -11.336 0.118 8.176 1.00 90.06 114 PHE A C 1
ATOM 917 O O . PHE A 1 114 ? -11.434 0.365 9.377 1.00 90.06 114 PHE A O 1
ATOM 924 N N . LEU A 1 115 ? -11.002 1.060 7.288 1.00 89.19 115 LEU A N 1
ATOM 925 C CA . LEU A 1 115 ? -10.709 2.444 7.679 1.00 89.19 115 LEU A CA 1
ATOM 926 C C . LEU A 1 115 ? -11.918 3.146 8.304 1.00 89.19 115 LEU A C 1
ATOM 928 O O . LEU A 1 115 ? -11.738 3.943 9.225 1.00 89.19 115 LEU A O 1
ATOM 932 N N . LEU A 1 116 ? -13.137 2.810 7.868 1.00 87.81 116 LEU A N 1
ATOM 933 C CA . LEU A 1 116 ? -14.374 3.336 8.455 1.00 87.81 116 LEU A CA 1
ATOM 934 C C . LEU A 1 116 ? -14.497 3.000 9.945 1.00 87.81 116 LEU A C 1
ATOM 936 O O . LEU A 1 116 ? -14.921 3.846 10.730 1.00 87.81 116 LEU A O 1
ATOM 940 N N . PHE A 1 117 ? -14.074 1.798 10.346 1.00 84.81 117 PHE A N 1
ATOM 941 C CA . PHE A 1 117 ? -14.097 1.369 11.748 1.00 84.81 117 PHE A CA 1
ATOM 942 C C . PHE A 1 117 ? -13.031 2.055 12.604 1.00 84.81 117 PHE A C 1
ATOM 944 O O . PHE A 1 117 ? -13.164 2.098 13.827 1.00 84.81 117 PHE A O 1
ATOM 951 N N . VAL A 1 118 ? -11.979 2.587 11.978 1.00 85.25 118 VAL A N 1
ATOM 952 C CA . VAL A 1 118 ? -10.937 3.346 12.673 1.00 85.25 118 VAL A CA 1
ATOM 953 C C . VAL A 1 118 ? -11.363 4.801 12.838 1.00 85.25 118 VAL A C 1
ATOM 955 O O . VAL A 1 118 ? -11.325 5.333 13.946 1.00 85.25 118 VAL A O 1
ATOM 958 N N . SER A 1 119 ? -11.742 5.460 11.741 1.00 88.00 119 SER A N 1
ATOM 959 C CA . SER A 1 119 ? -12.213 6.845 11.741 1.00 88.00 119 SER A CA 1
ATOM 960 C C . SER A 1 119 ? -12.842 7.206 10.388 1.00 88.00 119 SER A C 1
ATOM 962 O O . SER A 1 119 ? -12.161 7.106 9.362 1.00 88.00 119 SER A O 1
ATOM 964 N N . PRO A 1 120 ? -14.085 7.728 10.359 1.00 90.06 120 PRO A N 1
ATOM 965 C CA . PRO A 1 120 ? -14.705 8.236 9.133 1.00 90.06 120 PRO A CA 1
ATOM 966 C C . PRO A 1 120 ? -13.889 9.347 8.460 1.00 90.06 120 PRO A C 1
ATOM 968 O O . PRO A 1 120 ? -13.811 9.416 7.236 1.00 90.06 120 PRO A O 1
ATOM 971 N N . VAL A 1 121 ? -13.228 10.192 9.258 1.00 91.00 121 VAL A N 1
ATOM 972 C CA . VAL A 1 121 ? -12.365 11.269 8.752 1.00 91.00 121 VAL A CA 1
ATOM 973 C C . VAL A 1 121 ? -11.134 10.683 8.064 1.00 91.00 121 VAL A C 1
ATOM 975 O O . VAL A 1 121 ? -10.791 11.089 6.956 1.00 91.00 121 VAL A O 1
ATOM 978 N N . PHE A 1 122 ? -10.491 9.689 8.682 1.00 91.94 122 PHE A N 1
ATOM 979 C CA . PHE A 1 122 ? -9.336 9.021 8.081 1.00 91.94 122 PHE A CA 1
ATOM 980 C C . PHE A 1 122 ? -9.717 8.311 6.777 1.00 91.94 122 PHE A C 1
ATOM 982 O O . PHE A 1 122 ? -9.019 8.448 5.772 1.00 91.94 122 PHE A O 1
ATOM 989 N N . PHE A 1 123 ? -10.861 7.627 6.768 1.00 93.50 123 PHE A N 1
ATOM 990 C CA . PHE A 1 123 ? -11.431 7.039 5.562 1.00 93.50 123 PHE A CA 1
ATOM 991 C C . PHE A 1 123 ? -11.630 8.076 4.447 1.00 93.50 123 PHE A C 1
ATOM 993 O O . PHE A 1 123 ? -11.235 7.816 3.310 1.00 93.50 123 PHE A O 1
ATOM 1000 N N . ALA A 1 124 ? -12.189 9.251 4.750 1.00 94.81 124 ALA A N 1
ATOM 1001 C CA . ALA A 1 124 ? -12.429 10.292 3.752 1.00 94.81 124 ALA A CA 1
ATOM 1002 C C . ALA A 1 124 ? -11.118 10.815 3.141 1.00 94.81 124 ALA A C 1
ATOM 1004 O O . ALA A 1 124 ? -10.993 10.884 1.917 1.00 94.81 124 ALA A O 1
ATOM 1005 N N . PHE A 1 125 ? -10.112 11.105 3.975 1.00 96.25 125 PHE A N 1
ATOM 1006 C CA . PHE A 1 125 ? -8.794 11.536 3.496 1.00 96.25 125 PHE A CA 1
ATOM 1007 C C . PHE A 1 125 ? -8.109 10.466 2.647 1.00 96.25 125 PHE A C 1
ATOM 1009 O O . PHE A 1 125 ? -7.590 10.780 1.575 1.00 96.25 125 PHE A O 1
ATOM 1016 N N . PHE A 1 126 ? -8.128 9.206 3.091 1.00 96.25 126 PHE A N 1
ATOM 1017 C CA . PHE A 1 126 ? -7.559 8.109 2.312 1.00 96.25 126 PHE A CA 1
ATOM 1018 C C . PHE A 1 126 ? -8.293 7.932 0.983 1.00 96.25 126 PHE A C 1
ATOM 1020 O O . PHE A 1 126 ? -7.646 7.791 -0.048 1.00 96.25 126 PHE A O 1
ATOM 1027 N N . THR A 1 127 ? -9.624 8.002 0.984 1.00 96.19 127 THR A N 1
ATOM 1028 C CA . THR A 1 127 ? -10.439 7.886 -0.232 1.00 96.19 127 THR A CA 1
ATOM 1029 C C . THR A 1 127 ? -10.117 9.000 -1.221 1.00 96.19 127 THR A C 1
ATOM 1031 O O . THR A 1 127 ? -9.937 8.718 -2.404 1.00 96.19 127 THR A O 1
ATOM 1034 N N . GLY A 1 128 ? -9.973 10.246 -0.761 1.00 96.94 128 GLY A N 1
ATOM 1035 C CA . GLY A 1 128 ? -9.550 11.361 -1.612 1.00 96.94 128 GLY A CA 1
ATOM 1036 C C . GLY A 1 128 ? -8.156 11.141 -2.209 1.00 96.94 128 GLY A C 1
ATOM 1037 O O . GLY A 1 128 ? -7.983 11.214 -3.425 1.00 96.94 128 GLY A O 1
ATOM 1038 N N . ALA A 1 129 ? -7.178 10.788 -1.371 1.00 97.88 129 ALA A N 1
ATOM 1039 C CA . ALA A 1 129 ? -5.807 10.498 -1.792 1.00 97.88 129 ALA A CA 1
ATOM 1040 C C . ALA A 1 129 ? -5.726 9.334 -2.796 1.00 97.88 129 ALA A C 1
ATOM 1042 O O . ALA A 1 129 ? -5.065 9.433 -3.832 1.00 97.88 129 ALA A O 1
ATOM 1043 N N . ALA A 1 130 ? -6.435 8.240 -2.511 1.00 97.00 130 ALA A N 1
ATOM 1044 C CA . ALA A 1 130 ? -6.526 7.074 -3.375 1.00 97.00 130 ALA A CA 1
ATOM 1045 C C . ALA A 1 130 ? -7.233 7.405 -4.693 1.00 97.00 130 ALA A C 1
ATOM 1047 O O . ALA A 1 130 ? -6.773 6.959 -5.736 1.00 97.00 130 ALA A O 1
ATOM 1048 N N . SER A 1 131 ? -8.295 8.214 -4.677 1.00 96.81 131 SER A N 1
ATOM 1049 C CA . SER A 1 131 ? -9.022 8.607 -5.892 1.00 96.81 131 SER A CA 1
ATOM 1050 C C . SER A 1 131 ? -8.147 9.423 -6.839 1.00 96.81 131 SER A C 1
ATOM 1052 O O . SER A 1 131 ? -8.135 9.147 -8.035 1.00 96.81 131 SER A O 1
ATOM 1054 N N . ILE A 1 132 ? -7.358 10.369 -6.314 1.00 97.69 132 ILE A N 1
ATOM 1055 C CA . ILE A 1 132 ? -6.390 11.139 -7.114 1.00 97.69 132 ILE A CA 1
ATOM 1056 C C . ILE A 1 132 ? -5.368 10.196 -7.755 1.00 97.69 132 ILE A C 1
ATOM 1058 O O . ILE A 1 132 ? -5.150 10.241 -8.965 1.00 97.69 132 ILE A O 1
ATOM 1062 N N . PHE A 1 133 ? -4.773 9.305 -6.958 1.00 97.38 133 PHE A N 1
ATOM 1063 C CA . PHE A 1 133 ? -3.825 8.321 -7.469 1.00 97.38 133 PHE A CA 1
ATOM 1064 C C . PHE A 1 133 ? -4.446 7.415 -8.539 1.00 97.38 133 PHE A C 1
ATOM 1066 O O . PHE A 1 133 ? -3.856 7.245 -9.601 1.00 97.38 133 PHE A O 1
ATOM 1073 N N . LEU A 1 134 ? -5.628 6.851 -8.281 1.00 95.94 134 LEU A N 1
ATOM 1074 C CA . LEU A 1 134 ? -6.311 5.940 -9.198 1.00 95.94 134 LEU A CA 1
ATOM 1075 C C . LEU A 1 134 ? -6.703 6.638 -10.497 1.00 95.94 134 LEU A C 1
ATOM 1077 O O . LEU A 1 134 ? -6.514 6.061 -11.564 1.00 95.94 134 LEU A O 1
ATOM 1081 N N . PHE A 1 135 ? -7.184 7.879 -10.423 1.00 96.50 135 PHE A N 1
ATOM 1082 C CA . PHE A 1 135 ? -7.495 8.678 -11.603 1.00 96.50 135 PHE A CA 1
ATOM 1083 C C . PHE A 1 135 ? -6.261 8.849 -12.492 1.00 96.50 135 PHE A C 1
ATOM 1085 O O . PHE A 1 135 ? -6.322 8.594 -13.695 1.00 96.50 135 PHE A O 1
ATOM 1092 N N . ILE A 1 136 ? -5.123 9.221 -11.901 1.00 96.06 136 ILE A N 1
ATOM 1093 C CA . ILE A 1 136 ? -3.867 9.413 -12.634 1.00 96.06 136 ILE A CA 1
ATOM 1094 C C . ILE A 1 136 ? -3.344 8.082 -13.167 1.00 96.06 136 ILE A C 1
ATOM 1096 O O . ILE A 1 136 ? -2.959 8.003 -14.332 1.00 96.06 136 ILE A O 1
ATOM 1100 N N . PHE A 1 137 ? -3.368 7.031 -12.349 1.00 95.75 137 PHE A N 1
ATOM 1101 C CA . PHE A 1 137 ? -2.957 5.688 -12.737 1.00 95.75 137 PHE A CA 1
ATOM 1102 C C . PHE A 1 137 ? -3.747 5.201 -13.954 1.00 95.75 137 PHE A C 1
ATOM 1104 O O . PHE A 1 137 ? -3.145 4.938 -14.996 1.00 95.75 137 PHE A O 1
ATOM 1111 N N . TYR A 1 138 ? -5.080 5.144 -13.859 1.00 95.62 138 TYR A N 1
ATOM 1112 C CA . TYR A 1 138 ? -5.930 4.633 -14.933 1.00 95.62 138 TYR A CA 1
ATOM 1113 C C . TYR A 1 138 ? -5.887 5.510 -16.177 1.00 95.62 138 TYR A C 1
ATOM 1115 O O . TYR A 1 138 ? -5.800 4.973 -17.281 1.00 95.62 138 TYR A O 1
ATOM 1123 N N . SER A 1 139 ? -5.847 6.835 -16.024 1.00 95.88 139 SER A N 1
ATOM 1124 C CA . SER A 1 139 ? -5.735 7.731 -17.179 1.00 95.88 139 SER A CA 1
ATOM 1125 C C . SER A 1 139 ? -4.390 7.591 -17.894 1.00 95.88 139 SER A C 1
ATOM 1127 O O . SER A 1 139 ? -4.327 7.639 -19.120 1.00 95.88 139 SER A O 1
ATOM 1129 N N . THR A 1 140 ? -3.313 7.335 -17.144 1.00 95.31 140 THR A N 1
ATOM 1130 C CA . THR A 1 140 ? -1.979 7.114 -17.717 1.00 95.31 140 THR A CA 1
ATOM 1131 C C . THR A 1 140 ? -1.909 5.792 -18.476 1.00 95.31 140 THR A C 1
ATOM 1133 O O . THR A 1 140 ? -1.445 5.771 -19.612 1.00 95.31 140 THR A O 1
ATOM 1136 N N . ILE A 1 141 ? -2.366 4.684 -17.880 1.00 95.00 141 ILE A N 1
ATOM 1137 C CA . ILE A 1 141 ? -2.228 3.357 -18.506 1.00 95.00 141 ILE A CA 1
ATOM 1138 C C . ILE A 1 141 ? -3.206 3.125 -19.662 1.00 95.00 141 ILE A C 1
ATOM 1140 O O . ILE A 1 141 ? -2.955 2.252 -20.488 1.00 95.00 141 ILE A O 1
ATOM 1144 N N . SER A 1 142 ? -4.310 3.876 -19.709 1.00 94.38 142 SER A N 1
ATOM 1145 C CA . SER A 1 142 ? -5.305 3.821 -20.791 1.00 94.38 142 SER A CA 1
ATOM 1146 C C . SER A 1 142 ? -5.111 4.902 -21.853 1.00 94.38 142 SER A C 1
ATOM 1148 O O . SER A 1 142 ? -5.841 4.918 -22.842 1.00 94.38 142 SER A O 1
ATOM 1150 N N . HIS A 1 143 ? -4.157 5.821 -21.651 1.00 91.56 143 HIS A N 1
ATOM 1151 C CA . HIS A 1 143 ? -3.946 7.000 -22.496 1.00 91.56 143 HIS A CA 1
ATOM 1152 C C . HIS A 1 143 ? -5.215 7.857 -22.706 1.00 91.56 143 HIS A C 1
ATOM 1154 O O . HIS A 1 143 ? -5.311 8.591 -23.689 1.00 91.56 143 HIS A O 1
ATOM 1160 N N . SER A 1 144 ? -6.212 7.761 -21.817 1.00 90.62 144 SER A N 1
ATOM 1161 C CA . SER A 1 144 ? -7.488 8.470 -21.950 1.00 90.62 144 SER A CA 1
ATOM 1162 C C . SER A 1 144 ? -8.248 8.564 -20.621 1.00 90.62 144 SER A C 1
ATOM 1164 O O . SER A 1 144 ? -7.891 7.935 -19.633 1.00 90.62 144 SER A O 1
ATOM 1166 N N . ILE A 1 145 ? -9.346 9.321 -20.595 1.00 88.50 145 ILE A N 1
ATOM 1167 C CA . ILE A 1 145 ? -10.295 9.320 -19.464 1.00 88.50 145 ILE A CA 1
ATOM 1168 C C . ILE A 1 145 ? -11.286 8.141 -19.512 1.00 88.50 145 ILE A C 1
ATOM 1170 O O . ILE A 1 145 ? -12.080 7.962 -18.594 1.00 88.50 145 ILE A O 1
ATOM 1174 N N . HIS A 1 146 ? -11.253 7.343 -20.583 1.00 89.25 146 HIS A N 1
ATOM 1175 C CA . HIS A 1 146 ? -12.127 6.197 -20.795 1.00 89.25 146 HIS A CA 1
ATOM 1176 C C . HIS A 1 146 ? -11.375 4.902 -20.464 1.00 89.25 146 HIS A C 1
ATOM 1178 O O . HIS A 1 146 ? -10.595 4.381 -21.260 1.00 89.25 146 HIS A O 1
ATOM 1184 N N . TRP A 1 147 ? -11.608 4.362 -19.272 1.00 89.94 147 TRP A N 1
ATOM 1185 C CA . TRP A 1 147 ? -10.806 3.267 -18.712 1.00 89.94 147 TRP A CA 1
ATOM 1186 C C . TRP A 1 147 ? -11.274 1.868 -19.142 1.00 89.94 147 TRP A C 1
ATOM 1188 O O . TRP A 1 147 ? -11.459 0.984 -18.310 1.00 89.94 147 TRP A O 1
ATOM 1198 N N . TYR A 1 148 ? -11.475 1.651 -20.443 1.00 85.50 148 TYR A N 1
ATOM 1199 C CA . TYR A 1 148 ? -11.885 0.340 -20.969 1.00 85.50 148 TYR A CA 1
ATOM 1200 C C . TYR A 1 148 ? -10.727 -0.663 -21.034 1.00 85.50 148 TYR A C 1
ATOM 1202 O O . TYR A 1 148 ? -10.923 -1.862 -20.851 1.00 85.50 148 TYR A O 1
ATOM 1210 N N . PHE A 1 149 ? -9.516 -0.171 -21.299 1.00 87.31 149 PHE A N 1
ATOM 1211 C CA . PHE A 1 149 ? -8.307 -0.974 -21.417 1.00 87.31 149 PHE A CA 1
ATOM 1212 C C . PHE A 1 149 ? -7.098 -0.146 -20.990 1.00 87.31 149 PHE A C 1
ATOM 1214 O O . PHE A 1 149 ? -7.016 1.040 -21.304 1.00 87.31 149 PHE A O 1
ATOM 1221 N N . GLY A 1 150 ? -6.149 -0.766 -20.294 1.00 86.75 150 GLY A N 1
ATOM 1222 C CA . GLY A 1 150 ? -4.905 -0.104 -19.936 1.00 86.75 150 GLY A CA 1
ATOM 1223 C C . GLY A 1 150 ? -3.768 -1.086 -19.711 1.00 86.75 150 GLY A C 1
ATOM 1224 O O . GLY A 1 150 ? -3.966 -2.165 -19.154 1.00 86.75 150 GLY A O 1
ATOM 1225 N N . VAL A 1 151 ? -2.565 -0.698 -20.136 1.00 87.50 151 VAL A N 1
ATOM 1226 C CA . VAL A 1 151 ? -1.350 -1.508 -19.994 1.00 87.50 151 VAL A CA 1
ATOM 1227 C C . VAL A 1 151 ? -0.317 -0.716 -19.213 1.00 87.50 151 VAL A C 1
ATOM 1229 O O . VAL A 1 151 ? 0.225 0.282 -19.679 1.00 87.50 151 VAL A O 1
ATOM 1232 N N . SER A 1 152 ? -0.015 -1.183 -18.005 1.00 84.31 152 SER A N 1
ATOM 1233 C CA . SER A 1 152 ? 1.038 -0.583 -17.194 1.00 84.31 152 SER A CA 1
ATOM 1234 C C . SER A 1 152 ? 2.410 -1.053 -17.670 1.00 84.31 152 SER A C 1
ATOM 1236 O O . SER A 1 152 ? 2.779 -2.210 -17.472 1.00 84.31 152 SER A O 1
ATOM 1238 N N . THR A 1 153 ? 3.199 -0.141 -18.236 1.00 87.81 153 THR A N 1
ATOM 1239 C CA . THR A 1 153 ? 4.603 -0.382 -18.599 1.00 87.81 153 THR A CA 1
ATOM 1240 C C . THR A 1 153 ? 5.555 0.343 -17.647 1.00 87.81 153 THR A C 1
ATOM 1242 O O . THR A 1 153 ? 5.182 1.305 -16.970 1.00 87.81 153 THR A O 1
ATOM 1245 N N . ASN A 1 154 ? 6.822 -0.083 -17.611 1.00 85.56 154 ASN A N 1
ATOM 1246 C CA . ASN A 1 154 ? 7.844 0.598 -16.811 1.00 85.56 154 ASN A CA 1
ATOM 1247 C C . ASN A 1 154 ? 8.060 2.054 -17.259 1.00 85.56 154 ASN A C 1
ATOM 1249 O O . ASN A 1 154 ? 8.308 2.905 -16.410 1.00 85.56 154 ASN A O 1
ATOM 1253 N N . ALA A 1 155 ? 7.906 2.368 -18.549 1.00 86.69 155 ALA A N 1
ATOM 1254 C CA . ALA A 1 155 ? 8.003 3.744 -19.040 1.00 86.69 155 ALA A CA 1
ATOM 1255 C C . ALA A 1 155 ? 6.900 4.634 -18.444 1.00 86.69 155 ALA A C 1
ATOM 1257 O O . ALA A 1 155 ? 7.177 5.711 -17.921 1.00 86.69 155 ALA A O 1
ATOM 1258 N N . LEU A 1 156 ? 5.659 4.140 -18.430 1.00 90.44 156 LEU A N 1
ATOM 1259 C CA . LEU A 1 156 ? 4.520 4.864 -17.863 1.00 90.44 156 LEU A CA 1
ATOM 1260 C C . LEU A 1 156 ? 4.608 5.004 -16.339 1.00 90.44 156 LEU A C 1
ATOM 1262 O O . LEU A 1 156 ? 4.087 5.968 -15.780 1.00 90.44 156 LEU A O 1
ATOM 1266 N N . SER A 1 157 ? 5.305 4.087 -15.660 1.00 90.44 157 SER A N 1
ATOM 1267 C CA . SER A 1 157 ? 5.484 4.149 -14.204 1.00 90.44 157 SER A CA 1
ATOM 1268 C C . SER A 1 157 ? 6.195 5.415 -13.727 1.00 90.44 157 SER A C 1
ATOM 1270 O O . SER A 1 157 ? 5.925 5.868 -12.620 1.00 90.44 157 SER A O 1
ATOM 1272 N N . ALA A 1 158 ? 7.040 6.038 -14.554 1.00 89.25 158 ALA A N 1
ATOM 1273 C CA . ALA A 1 158 ? 7.669 7.309 -14.205 1.00 89.25 158 ALA A CA 1
ATOM 1274 C C . ALA A 1 158 ? 6.637 8.430 -13.986 1.00 89.25 158 ALA A C 1
ATOM 1276 O O . ALA A 1 158 ? 6.868 9.323 -13.176 1.00 89.25 158 ALA A O 1
ATOM 1277 N N . VAL A 1 159 ? 5.489 8.352 -14.667 1.00 93.19 159 VAL A N 1
ATOM 1278 C CA . VAL A 1 159 ? 4.410 9.340 -14.578 1.00 93.19 159 VAL A CA 1
ATOM 1279 C C . VAL A 1 159 ? 3.520 9.069 -13.370 1.00 93.19 159 VAL A C 1
ATOM 1281 O O . VAL A 1 159 ? 3.279 9.967 -12.568 1.00 93.19 159 VAL A O 1
ATOM 1284 N N . TRP A 1 160 ? 3.031 7.834 -13.213 1.00 94.44 160 TRP A N 1
ATOM 1285 C CA . TRP A 1 160 ? 2.004 7.532 -12.212 1.00 94.44 160 TRP A CA 1
ATOM 1286 C C . TRP A 1 160 ? 2.560 7.058 -10.861 1.00 94.44 160 TRP A C 1
ATOM 1288 O O . TRP A 1 160 ? 1.916 7.273 -9.835 1.00 94.44 160 TRP A O 1
ATOM 1298 N N . ALA A 1 161 ? 3.740 6.427 -10.806 1.00 93.94 161 ALA A N 1
ATOM 1299 C CA . ALA A 1 161 ? 4.265 5.858 -9.559 1.00 93.94 161 ALA A CA 1
ATOM 1300 C C . ALA A 1 161 ? 4.520 6.891 -8.447 1.00 93.94 161 ALA A C 1
ATOM 1302 O O . ALA A 1 161 ? 4.239 6.552 -7.296 1.00 93.94 161 ALA A O 1
ATOM 1303 N N . PRO A 1 162 ? 4.971 8.136 -8.721 1.00 95.69 162 PRO A N 1
ATOM 1304 C CA . PRO A 1 162 ? 5.105 9.153 -7.675 1.00 95.69 162 PRO A CA 1
ATOM 1305 C C . PRO A 1 162 ? 3.797 9.413 -6.921 1.00 95.69 162 PRO A C 1
ATOM 1307 O O . PRO A 1 162 ? 3.803 9.598 -5.706 1.00 95.69 162 PRO A O 1
ATOM 1310 N N . TRP A 1 163 ? 2.662 9.342 -7.618 1.00 97.00 163 TRP A N 1
ATOM 1311 C CA . TRP A 1 163 ? 1.340 9.583 -7.041 1.00 97.00 163 TRP A CA 1
ATOM 1312 C C . TRP A 1 163 ? 0.893 8.486 -6.075 1.00 97.00 163 TRP A C 1
ATOM 1314 O O . TRP A 1 163 ? 0.019 8.733 -5.250 1.00 97.00 163 TRP A O 1
ATOM 1324 N N . SER A 1 164 ? 1.517 7.303 -6.112 1.00 95.69 164 SER A N 1
ATOM 1325 C CA . SER A 1 164 ? 1.262 6.236 -5.132 1.00 95.69 164 SER A CA 1
ATOM 1326 C C . SER A 1 164 ? 1.682 6.628 -3.710 1.00 95.69 164 SER A C 1
ATOM 1328 O O . SER A 1 164 ? 1.136 6.105 -2.737 1.00 95.69 164 SER A O 1
ATOM 1330 N N . LEU A 1 165 ? 2.609 7.586 -3.571 1.00 97.19 165 LEU A N 1
ATOM 1331 C CA . LEU A 1 165 ? 3.013 8.106 -2.269 1.00 97.19 165 LEU A CA 1
ATOM 1332 C C . LEU A 1 165 ? 1.885 8.856 -1.573 1.00 97.19 165 LEU A C 1
ATOM 1334 O O . LEU A 1 165 ? 1.869 8.878 -0.349 1.00 97.19 165 LEU A O 1
ATOM 1338 N N . LEU A 1 166 ? 0.944 9.445 -2.315 1.00 97.50 166 LEU A N 1
ATOM 1339 C CA . LEU A 1 166 ? -0.145 10.216 -1.726 1.00 97.50 166 LEU A CA 1
ATOM 1340 C C . LEU A 1 166 ? -1.006 9.354 -0.781 1.00 97.50 166 LEU A C 1
ATOM 1342 O O . LEU A 1 166 ? -1.023 9.655 0.414 1.00 97.50 166 LEU A O 1
ATOM 1346 N N . PRO A 1 167 ? -1.642 8.248 -1.229 1.00 97.44 167 PRO A N 1
ATOM 1347 C CA . PRO A 1 167 ? -2.372 7.371 -0.318 1.00 97.44 167 PRO A CA 1
ATOM 1348 C C . PRO A 1 167 ? -1.460 6.744 0.743 1.00 97.44 167 PRO A C 1
ATOM 1350 O O . PRO A 1 167 ? -1.876 6.633 1.892 1.00 97.44 167 PRO A O 1
ATOM 1353 N N . TRP A 1 168 ? -0.211 6.388 0.420 1.00 97.81 168 TRP A N 1
ATOM 1354 C CA . TRP A 1 168 ? 0.714 5.803 1.401 1.00 97.81 168 TRP A CA 1
ATOM 1355 C C . TRP A 1 168 ? 1.065 6.765 2.552 1.00 97.81 168 TRP A C 1
ATOM 1357 O O . TRP A 1 168 ? 1.005 6.382 3.721 1.00 97.81 168 TRP A O 1
ATOM 1367 N N . ILE A 1 169 ? 1.357 8.034 2.252 1.00 97.94 169 ILE A N 1
ATOM 1368 C CA . ILE A 1 169 ? 1.601 9.080 3.255 1.00 97.94 169 ILE A CA 1
ATOM 1369 C C . ILE A 1 169 ? 0.343 9.304 4.093 1.00 97.94 169 ILE A C 1
ATOM 1371 O O . ILE A 1 169 ? 0.441 9.416 5.316 1.00 97.94 169 ILE A O 1
ATOM 1375 N N . THR A 1 170 ? -0.843 9.315 3.473 1.00 97.31 170 THR A N 1
ATOM 1376 C CA . THR A 1 170 ? -2.108 9.407 4.213 1.00 97.31 170 THR A CA 1
ATOM 1377 C C . THR A 1 170 ? -2.247 8.271 5.225 1.00 97.31 170 THR A C 1
ATOM 1379 O O . THR A 1 170 ? -2.667 8.531 6.352 1.00 97.31 170 THR A O 1
ATOM 1382 N N . LEU A 1 171 ? -1.835 7.042 4.887 1.00 96.88 171 LEU A N 1
ATOM 1383 C CA . LEU A 1 171 ? -1.850 5.921 5.833 1.00 96.88 171 LEU A CA 1
ATOM 1384 C C . LEU A 1 171 ? -0.930 6.146 7.031 1.00 96.88 171 LEU A C 1
ATOM 1386 O O . LEU A 1 171 ? -1.343 5.899 8.166 1.00 96.88 171 LEU A O 1
ATOM 1390 N N . ILE A 1 172 ? 0.285 6.643 6.803 1.00 96.94 172 ILE A N 1
ATOM 1391 C CA . ILE A 1 172 ? 1.249 6.928 7.874 1.00 96.94 172 ILE A CA 1
ATOM 1392 C C . ILE A 1 172 ? 0.738 8.050 8.775 1.00 96.94 172 ILE A C 1
ATOM 1394 O O . ILE A 1 172 ? 0.664 7.879 9.993 1.00 96.94 172 ILE A O 1
ATOM 1398 N N . LEU A 1 173 ? 0.362 9.188 8.185 1.00 96.50 173 LEU A N 1
ATOM 1399 C CA . LEU A 1 173 ? -0.089 10.360 8.931 1.00 96.50 173 LEU A CA 1
ATOM 1400 C C . LEU A 1 173 ? -1.383 10.071 9.689 1.00 96.50 173 LEU A C 1
ATOM 1402 O O . LEU A 1 173 ? -1.469 10.374 10.876 1.00 96.50 173 LEU A O 1
ATOM 1406 N N . GLY A 1 174 ? -2.360 9.433 9.042 1.00 93.69 174 GLY A N 1
ATOM 1407 C CA . GLY A 1 174 ? -3.610 9.037 9.685 1.00 93.69 174 GLY A CA 1
ATOM 1408 C C . GLY A 1 174 ? -3.365 8.110 10.872 1.00 93.69 174 GLY A C 1
ATOM 1409 O O . GLY A 1 174 ? -3.842 8.384 11.973 1.00 93.69 174 GLY A O 1
ATOM 1410 N N . SER A 1 175 ? -2.533 7.079 10.691 1.00 93.06 175 SER A N 1
ATOM 1411 C CA . SER A 1 175 ? -2.163 6.156 11.773 1.00 93.06 175 SER A CA 1
ATOM 1412 C C . SER A 1 175 ? -1.460 6.874 12.931 1.00 93.06 175 SER A C 1
ATOM 1414 O O . SER A 1 175 ? -1.792 6.640 14.094 1.00 93.06 175 SER A O 1
ATOM 1416 N N . ALA A 1 176 ? -0.530 7.787 12.636 1.00 92.44 176 ALA A N 1
ATOM 1417 C CA . ALA A 1 176 ? 0.191 8.559 13.647 1.00 92.44 176 ALA A CA 1
ATOM 1418 C C . ALA A 1 176 ? -0.727 9.522 14.422 1.00 92.44 176 ALA A C 1
ATOM 1420 O O . ALA A 1 176 ? -0.615 9.632 15.646 1.00 92.44 176 ALA A O 1
ATOM 1421 N N . LEU A 1 177 ? -1.655 10.196 13.736 1.00 90.69 177 LEU A N 1
ATOM 1422 C CA . LEU A 1 177 ? -2.629 11.099 14.353 1.00 90.69 177 LEU A CA 1
ATOM 1423 C C . LEU A 1 177 ? -3.603 10.341 15.257 1.00 90.69 177 LEU A C 1
ATOM 1425 O O . LEU A 1 177 ? -3.839 10.762 16.391 1.00 90.69 177 LEU A O 1
ATOM 1429 N N . ILE A 1 178 ? -4.108 9.194 14.798 1.00 87.50 178 ILE A N 1
ATOM 1430 C CA . ILE A 1 178 ? -4.964 8.320 15.606 1.00 87.50 178 ILE A CA 1
ATOM 1431 C C . ILE A 1 178 ? -4.199 7.846 16.840 1.00 87.50 178 ILE A C 1
ATOM 1433 O O . ILE A 1 178 ? -4.679 8.026 17.959 1.00 87.50 178 ILE A O 1
ATOM 1437 N N . TRP A 1 179 ? -2.975 7.343 16.670 1.00 85.06 179 TRP A N 1
ATOM 1438 C CA . TRP A 1 179 ? -2.131 6.927 17.788 1.00 85.06 179 TRP A CA 1
ATOM 1439 C C . TRP A 1 179 ? -1.928 8.047 18.814 1.00 85.06 179 TRP A C 1
ATOM 1441 O O . TRP A 1 179 ? -2.127 7.838 20.013 1.00 85.06 179 TRP A O 1
ATOM 1451 N N . ARG A 1 180 ? -1.604 9.262 18.355 1.00 85.25 180 ARG A N 1
ATOM 1452 C CA . ARG A 1 180 ? -1.439 10.430 19.228 1.00 85.25 180 ARG A CA 1
ATOM 1453 C C . ARG A 1 180 ? -2.728 10.768 19.975 1.00 85.25 180 ARG A C 1
ATOM 1455 O O . ARG A 1 180 ? -2.667 11.010 21.177 1.00 85.25 180 ARG A O 1
ATOM 1462 N N . SER A 1 181 ? -3.873 10.745 19.292 1.00 79.69 181 SER A N 1
ATOM 1463 C CA . SER A 1 181 ? -5.173 11.034 19.909 1.00 79.69 181 SER A CA 1
ATOM 1464 C C . SER A 1 181 ? -5.504 10.047 21.030 1.00 79.69 181 SER A C 1
ATOM 1466 O O . SER A 1 181 ? -6.007 10.445 22.073 1.00 79.69 181 SER A O 1
ATOM 1468 N N . THR A 1 182 ? -5.120 8.777 20.887 1.00 72.44 182 THR A N 1
ATOM 1469 C CA . THR A 1 182 ? -5.411 7.742 21.894 1.00 72.44 182 THR A CA 1
ATOM 1470 C C . THR A 1 182 ? -4.555 7.825 23.156 1.00 72.44 182 THR A C 1
ATOM 1472 O O . THR A 1 182 ? -4.878 7.195 24.158 1.00 72.44 182 THR A O 1
ATOM 1475 N N . ARG A 1 183 ? -3.481 8.624 23.133 1.00 71.69 183 ARG A N 1
ATOM 1476 C CA . ARG A 1 183 ? -2.634 8.898 24.302 1.00 71.69 183 ARG A CA 1
ATOM 1477 C C . ARG A 1 183 ? -3.095 10.110 25.116 1.00 71.69 183 ARG A C 1
ATOM 1479 O O . ARG A 1 183 ? -2.529 10.358 26.176 1.00 71.69 183 ARG A O 1
ATOM 1486 N N . GLN A 1 184 ? -4.077 10.878 24.641 1.00 66.88 184 GLN A N 1
ATOM 1487 C CA . GLN A 1 184 ? -4.574 12.048 25.365 1.00 66.88 184 GLN A CA 1
ATOM 1488 C C . GLN A 1 184 ? -5.590 11.642 26.453 1.00 66.88 184 GLN A C 1
ATOM 1490 O O . GLN A 1 184 ? -6.496 10.846 26.176 1.00 66.88 184 GLN A O 1
ATOM 1495 N N . PRO A 1 185 ? -5.486 12.183 27.685 1.00 45.53 185 PRO A N 1
ATOM 1496 C CA . PRO A 1 185 ? -6.489 11.972 28.726 1.00 45.53 185 PRO A CA 1
ATOM 1497 C C . PRO A 1 185 ? -7.864 12.468 28.255 1.00 45.53 185 PRO A C 1
ATOM 1499 O O . PRO A 1 185 ? -8.004 13.624 27.872 1.00 45.53 185 PRO A O 1
ATOM 1502 N N . GLY A 1 186 ? -8.874 11.592 28.263 1.00 54.03 186 GLY A N 1
ATOM 1503 C CA . GLY A 1 186 ? -10.249 11.933 27.859 1.00 54.03 186 GLY A CA 1
ATOM 1504 C C . GLY A 1 186 ? -10.597 11.674 26.388 1.00 54.03 186 GLY A C 1
ATOM 1505 O O . GLY A 1 186 ? -11.704 11.997 25.966 1.00 54.03 186 GLY A O 1
ATOM 1506 N N . ALA A 1 187 ? -9.703 11.066 25.602 1.00 50.97 187 ALA A N 1
ATOM 1507 C CA . ALA A 1 187 ? -9.994 10.761 24.206 1.00 50.97 187 ALA A CA 1
ATOM 1508 C C . ALA A 1 187 ? -11.135 9.725 24.048 1.00 50.97 187 ALA A C 1
ATOM 1510 O O . ALA A 1 187 ? -11.129 8.694 24.731 1.00 50.97 187 ALA A O 1
ATOM 1511 N N . PRO A 1 188 ? -12.062 9.918 23.085 1.00 46.16 188 PRO A N 1
ATOM 1512 C CA . PRO A 1 188 ? -13.163 8.982 22.811 1.00 46.16 188 PRO A CA 1
ATOM 1513 C C . PRO A 1 188 ? -12.683 7.605 22.307 1.00 46.16 188 PRO A C 1
ATOM 1515 O O . PRO A 1 188 ? -13.449 6.645 22.269 1.00 46.16 188 PRO A O 1
ATOM 1518 N N . LEU A 1 189 ? -11.395 7.482 21.965 1.00 47.38 189 LEU A N 1
ATOM 1519 C CA . LEU A 1 189 ? -10.717 6.256 21.541 1.00 47.38 189 LEU A CA 1
ATOM 1520 C C . LEU A 1 189 ? -9.798 5.680 22.641 1.00 47.38 189 LEU A C 1
ATOM 1522 O O . LEU A 1 189 ? -8.705 5.192 22.356 1.00 47.38 189 LEU A O 1
ATOM 1526 N N . LYS A 1 190 ? -10.263 5.632 23.899 1.00 45.09 190 LYS A N 1
ATOM 1527 C CA . LYS A 1 190 ? -9.656 4.820 24.988 1.00 45.09 190 LYS A CA 1
ATOM 1528 C C . LYS A 1 190 ? -9.577 3.303 24.686 1.00 45.09 190 LYS A C 1
ATOM 1530 O O . LYS A 1 190 ? -9.093 2.523 25.494 1.00 45.09 190 LYS A O 1
ATOM 1535 N N . ILE A 1 191 ? -10.012 2.869 23.503 1.00 48.88 191 ILE A N 1
ATOM 1536 C CA . ILE A 1 191 ? -10.043 1.473 23.030 1.00 48.88 191 ILE A CA 1
ATOM 1537 C C . ILE A 1 191 ? -8.638 0.944 22.657 1.00 48.88 191 ILE A C 1
ATOM 1539 O O . ILE A 1 191 ? -8.445 -0.259 22.449 1.00 48.88 191 ILE A O 1
ATOM 1543 N N . LEU A 1 192 ? -7.633 1.826 22.567 1.00 47.28 192 LEU A N 1
ATOM 1544 C CA . LEU A 1 192 ? -6.237 1.437 22.299 1.00 47.28 192 LEU A CA 1
ATOM 1545 C C . LEU A 1 192 ? -5.382 1.299 23.557 1.00 47.28 192 LEU A C 1
ATOM 1547 O O . LEU A 1 192 ? -4.277 0.757 23.493 1.00 47.28 192 LEU A O 1
ATOM 1551 N N . THR A 1 193 ? -5.887 1.757 24.699 1.00 44.69 193 THR A N 1
ATOM 1552 C CA . THR A 1 193 ? -5.249 1.546 25.993 1.00 44.69 193 THR A CA 1
ATOM 1553 C C . THR A 1 193 ? -5.690 0.205 26.561 1.00 44.69 193 THR A C 1
ATOM 1555 O O . THR A 1 193 ? -6.880 -0.061 26.690 1.00 44.69 193 THR A O 1
ATOM 1558 N N . VAL A 1 194 ? -4.709 -0.642 26.879 1.00 45.72 194 VAL A N 1
ATOM 1559 C CA . VAL A 1 194 ? -4.908 -1.842 27.698 1.00 45.72 194 VAL A CA 1
ATOM 1560 C C . VAL A 1 194 ? -5.502 -1.365 29.020 1.00 45.72 194 VAL A C 1
ATOM 1562 O O . VAL A 1 194 ? -4.847 -0.617 29.742 1.00 45.72 194 VAL A O 1
ATOM 1565 N N . VAL A 1 195 ? -6.744 -1.746 29.309 1.00 44.66 195 VAL A N 1
ATOM 1566 C CA . VAL A 1 195 ? -7.238 -1.717 30.687 1.00 44.66 195 VAL A CA 1
ATOM 1567 C C . VAL A 1 195 ? -6.444 -2.811 31.407 1.00 44.66 195 VAL A C 1
ATOM 1569 O O . VAL A 1 195 ? -6.438 -3.941 30.911 1.00 44.66 195 VAL A O 1
ATOM 1572 N N . PRO A 1 196 ? -5.700 -2.511 32.488 1.00 39.88 196 PRO A N 1
ATOM 1573 C CA . PRO A 1 196 ? -5.078 -3.560 33.285 1.00 39.88 196 PRO A CA 1
ATOM 1574 C C . PRO A 1 196 ? -6.184 -4.517 33.730 1.00 39.88 196 PRO A C 1
ATOM 1576 O O . PRO A 1 196 ? -7.262 -4.057 34.110 1.00 39.88 196 PRO A O 1
ATOM 1579 N N . ALA A 1 197 ? -5.943 -5.826 33.640 1.00 38.09 197 ALA A N 1
ATOM 1580 C CA . ALA A 1 197 ? -6.843 -6.802 34.239 1.00 38.09 197 ALA A CA 1
ATOM 1581 C C . ALA A 1 197 ? -7.102 -6.371 35.688 1.00 38.09 197 ALA A C 1
ATOM 1583 O O . ALA A 1 197 ? -6.148 -6.059 36.402 1.00 38.09 197 ALA A O 1
ATOM 1584 N N . ALA A 1 198 ? -8.378 -6.262 36.061 1.00 44.00 198 ALA A N 1
ATOM 1585 C CA . ALA A 1 198 ? -8.783 -5.861 37.398 1.00 44.00 198 ALA A CA 1
ATOM 1586 C C . ALA A 1 198 ? -7.990 -6.672 38.429 1.00 44.00 198 ALA A C 1
ATOM 1588 O O . ALA A 1 198 ? -7.923 -7.899 38.321 1.00 44.00 198 ALA A O 1
ATOM 1589 N N . GLU A 1 199 ? -7.370 -5.983 39.388 1.00 41.16 199 GLU A N 1
ATOM 1590 C CA . GLU A 1 199 ? -6.801 -6.653 40.550 1.00 41.16 199 GLU A CA 1
ATOM 1591 C C . GLU A 1 199 ? -7.914 -7.485 41.198 1.00 41.16 199 GLU A C 1
ATOM 1593 O O . GLU A 1 199 ? -9.006 -6.955 41.445 1.00 41.16 199 GLU A O 1
ATOM 1598 N N . PRO A 1 200 ? -7.700 -8.792 41.425 1.00 44.31 200 PRO A N 1
ATOM 1599 C CA . PRO A 1 200 ? -8.633 -9.556 42.222 1.00 44.31 200 PRO A CA 1
ATOM 1600 C C . PRO A 1 200 ? -8.595 -8.964 43.626 1.00 44.31 200 PRO A C 1
ATOM 1602 O O . PRO A 1 200 ? -7.540 -8.916 44.253 1.00 44.31 200 PRO A O 1
ATOM 1605 N N . TYR A 1 201 ? -9.748 -8.479 44.080 1.00 46.69 201 TYR A N 1
ATOM 1606 C CA . TYR A 1 201 ? -9.970 -8.060 45.455 1.00 46.69 201 TYR A CA 1
ATOM 1607 C C . TYR A 1 201 ? -9.346 -9.070 46.433 1.00 46.69 201 TYR A C 1
ATOM 1609 O O . TYR A 1 201 ? -9.738 -10.239 46.448 1.00 46.69 201 TYR A O 1
ATOM 1617 N N . SER A 1 202 ? -8.414 -8.591 47.254 1.00 39.00 202 SER A N 1
ATOM 1618 C CA . SER A 1 202 ? -8.027 -9.184 48.536 1.00 39.00 202 SER A CA 1
ATOM 1619 C C . SER A 1 202 ? -7.901 -8.073 49.562 1.00 39.00 202 SER A C 1
ATOM 1621 O O . SER A 1 202 ? -7.123 -7.137 49.271 1.00 39.00 202 SER A O 1
#

Secondary structure (DSSP, 8-state):
--TTTHHHHH-HHHHIIIIIS----BTSSHHHHHHHHT--TTT---BSSS--HHHHHHHHHHHHHHHHHHHHHHHHTTT--HHHHHHHHHHHHHHHHHH-S---GGGHHHHHHHHHHH-HHHHHHHHHHHHHHHHHHHHHHHTSS-TT-----HHHHHHHGGGGHHHHHHHHHHHHHHHHHHTSTT-TTGGGS-PPPPPP--

Sequence (202 aa):
MLLIFEPLLFSPGAYVKNVLSYGGYWGLWGFTYLIRSIQFQQLNRISFFGLAPAAIIIGNLLKCTVVSALLFL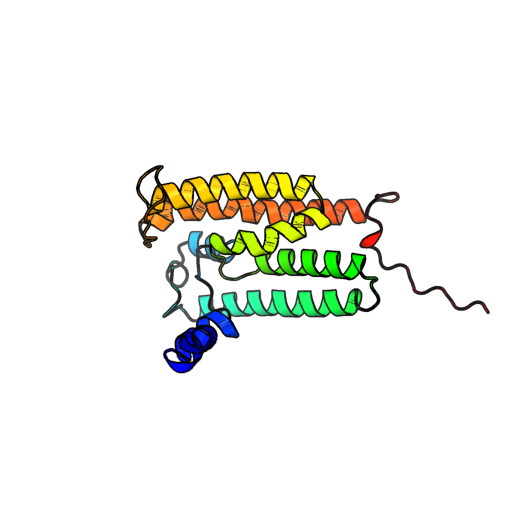AWRRRDSDARGLVVTLAMSWLIFFIFAPGVAPQYFVWLTPFLLFVSPVFFAFFTGAASIFLFIFYSTISHSIHWYFGVSTNALSAVWAPWSLLPWITLILGSALIWRSTRQPGAPLKILTVVPAAEPYS